Protein AF-A0A7Y3LKX7-F1 (afdb_monomer)

Sequence (287 aa):
MANLMLKETELVDIAICWLQSRLPDDWKVGRQNRHFERTGRLNAPSELNSAIEIQANDYSFKTIATDVRLSFTPRDAENLVARNKWINERLPEDISVLVITPWLSERTQDLLFKHGINYLDLAENALIKLDNPALFLRTQGAKRNPKPTSRGLAKVRGPKAGRLIRLLVDISPPYGVGEIANFTKIGAGYISRLLDSLDREALVERGKGGRVENVAIKGLLEKWAESYEIFRGNISSYFVSPSGPEDAINLLSSLPADNLVAVTGSFAAVRIAPVAAPTMLVAYCQD

Structure (mmCIF, N/CA/C/O backbone):
data_AF-A0A7Y3LKX7-F1
#
_entry.id   AF-A0A7Y3LKX7-F1
#
loop_
_atom_site.group_PDB
_atom_site.id
_atom_site.type_symbol
_atom_site.label_atom_id
_atom_site.label_alt_id
_atom_site.label_comp_id
_atom_site.label_asym_id
_atom_site.label_entity_id
_atom_site.label_seq_id
_atom_site.pdbx_PDB_ins_code
_atom_site.Cartn_x
_atom_site.Cartn_y
_atom_site.Cartn_z
_atom_site.occupancy
_atom_site.B_iso_or_equiv
_atom_site.auth_seq_id
_atom_site.auth_comp_id
_atom_site.auth_asym_id
_atom_site.auth_atom_id
_atom_site.pdbx_PDB_model_num
ATOM 1 N N . MET A 1 1 ? 30.575 -5.937 10.721 1.00 34.31 1 MET A N 1
ATOM 2 C CA . MET A 1 1 ? 30.156 -6.101 9.312 1.00 34.31 1 MET A CA 1
ATOM 3 C C . MET A 1 1 ? 29.615 -4.767 8.833 1.00 34.31 1 MET A C 1
ATOM 5 O O . MET A 1 1 ? 28.699 -4.247 9.455 1.00 34.31 1 MET A O 1
ATOM 9 N N . ALA A 1 2 ? 30.255 -4.157 7.837 1.00 31.34 2 ALA A N 1
ATOM 10 C CA . ALA A 1 2 ? 29.840 -2.859 7.316 1.00 31.34 2 ALA A CA 1
ATOM 11 C C . ALA A 1 2 ? 28.466 -2.989 6.639 1.00 31.34 2 ALA A C 1
ATOM 13 O O . ALA A 1 2 ? 28.269 -3.888 5.825 1.00 31.34 2 ALA A O 1
ATOM 14 N N . ASN A 1 3 ? 27.523 -2.105 6.979 1.00 36.47 3 ASN A N 1
ATOM 15 C CA . ASN A 1 3 ? 26.297 -1.914 6.206 1.00 36.47 3 ASN A CA 1
ATOM 16 C C . ASN A 1 3 ? 26.704 -1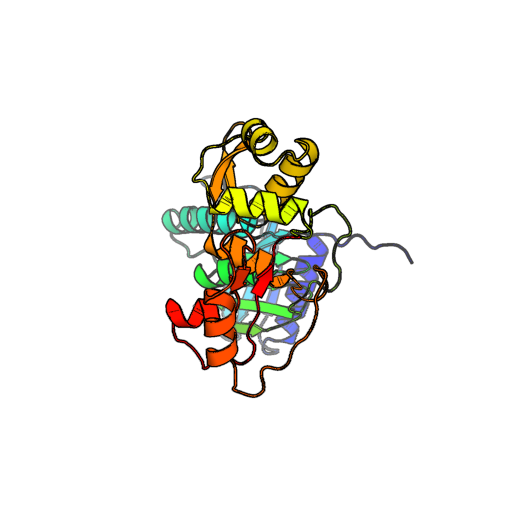.431 4.807 1.00 36.47 3 ASN A C 1
ATOM 18 O O . ASN A 1 3 ? 26.927 -0.237 4.611 1.00 36.47 3 ASN A O 1
ATOM 22 N N . LEU A 1 4 ? 26.838 -2.350 3.848 1.00 49.97 4 LEU A N 1
ATOM 23 C CA . LEU A 1 4 ? 26.868 -1.999 2.433 1.00 49.97 4 LEU A CA 1
ATOM 24 C C . LEU A 1 4 ? 25.525 -1.339 2.119 1.00 49.97 4 LEU A C 1
ATOM 26 O O . LEU A 1 4 ? 24.480 -1.990 2.094 1.00 49.97 4 LEU A O 1
ATOM 30 N N . MET A 1 5 ? 25.551 -0.015 1.989 1.00 62.25 5 MET A N 1
ATOM 31 C CA . MET A 1 5 ? 24.419 0.749 1.490 1.00 62.25 5 MET A CA 1
ATOM 32 C C . MET A 1 5 ? 24.208 0.326 0.039 1.00 62.25 5 MET A C 1
ATOM 34 O O . MET A 1 5 ? 25.009 0.698 -0.815 1.00 62.25 5 MET A O 1
ATOM 38 N N . LEU A 1 6 ? 23.160 -0.466 -0.202 1.00 69.88 6 LEU A N 1
ATOM 39 C CA . LEU A 1 6 ? 22.710 -0.822 -1.547 1.00 69.88 6 LEU A CA 1
ATOM 40 C C . LEU A 1 6 ? 22.568 0.452 -2.382 1.00 69.88 6 LEU A C 1
ATOM 42 O O . LEU A 1 6 ? 21.903 1.402 -1.955 1.00 69.88 6 LEU A O 1
ATOM 46 N N . LYS A 1 7 ? 23.194 0.472 -3.556 1.00 78.75 7 LYS A N 1
ATOM 47 C CA . LYS A 1 7 ? 23.063 1.572 -4.522 1.00 78.75 7 LYS A CA 1
ATOM 48 C C . LYS A 1 7 ? 22.024 1.225 -5.583 1.00 78.75 7 LYS A C 1
ATOM 50 O O . LYS A 1 7 ? 21.834 0.061 -5.916 1.00 78.75 7 LYS A O 1
ATOM 55 N N . GLU A 1 8 ? 21.393 2.238 -6.172 1.00 76.56 8 GLU A N 1
ATOM 56 C CA . GLU A 1 8 ? 20.431 2.039 -7.269 1.00 76.56 8 GLU A CA 1
ATOM 57 C C . GLU A 1 8 ? 21.054 1.289 -8.456 1.00 76.56 8 GLU A C 1
ATOM 59 O O . GLU A 1 8 ? 20.439 0.390 -9.018 1.00 76.56 8 GLU A O 1
ATOM 64 N N . THR A 1 9 ? 22.319 1.568 -8.780 1.00 77.81 9 THR A N 1
ATOM 65 C CA . THR A 1 9 ? 23.056 0.836 -9.819 1.00 77.81 9 THR A CA 1
ATOM 66 C C . THR A 1 9 ? 23.123 -0.668 -9.528 1.00 77.81 9 THR A C 1
ATOM 68 O O . THR A 1 9 ? 22.896 -1.473 -10.426 1.00 77.81 9 THR A O 1
ATOM 71 N N . GLU A 1 10 ? 23.352 -1.061 -8.272 1.00 87.06 10 GLU A N 1
ATOM 72 C CA . GLU A 1 10 ? 23.430 -2.474 -7.874 1.00 87.06 10 GLU A CA 1
ATOM 73 C C . GLU A 1 10 ? 22.074 -3.178 -8.016 1.00 87.06 10 GLU A C 1
ATOM 75 O O . GLU A 1 10 ? 22.028 -4.343 -8.399 1.00 87.06 10 GLU A O 1
ATOM 80 N N . LEU A 1 11 ? 20.961 -2.473 -7.776 1.00 90.00 11 LEU A N 1
ATOM 81 C CA . LEU A 1 11 ? 19.619 -3.037 -7.950 1.00 90.00 11 LEU A CA 1
ATOM 82 C C . LEU A 1 11 ? 19.341 -3.441 -9.401 1.00 90.00 11 LEU A C 1
ATOM 84 O O . LEU A 1 11 ? 18.735 -4.484 -9.633 1.00 90.00 11 LEU A O 1
ATOM 88 N N . VAL A 1 12 ? 19.809 -2.652 -10.370 1.00 90.75 12 VAL A N 1
ATOM 89 C CA . VAL A 1 12 ? 19.661 -2.975 -11.799 1.00 90.75 12 VAL A CA 1
ATOM 90 C C . VAL A 1 12 ? 20.461 -4.223 -12.164 1.00 90.75 12 VAL A C 1
ATOM 92 O O . VAL A 1 12 ? 19.948 -5.088 -12.867 1.00 90.75 12 VAL A O 1
ATOM 95 N N . ASP A 1 13 ? 21.696 -4.345 -11.670 1.00 92.12 13 ASP A N 1
ATOM 96 C CA . ASP A 1 13 ? 22.522 -5.532 -11.931 1.00 92.12 13 ASP A CA 1
ATOM 97 C C . ASP A 1 13 ? 21.898 -6.788 -11.317 1.00 92.12 13 ASP A C 1
ATOM 99 O O . ASP A 1 13 ? 21.812 -7.826 -11.973 1.00 92.12 13 ASP A O 1
ATOM 103 N N . ILE A 1 14 ? 21.381 -6.685 -10.089 1.00 93.31 14 ILE A N 1
ATOM 104 C CA . ILE A 1 14 ? 20.671 -7.793 -9.443 1.00 93.31 14 ILE A CA 1
ATOM 105 C C . ILE A 1 14 ? 19.420 -8.177 -10.243 1.00 93.31 14 ILE A C 1
ATOM 107 O O . ILE A 1 14 ? 19.173 -9.365 -10.444 1.00 93.31 14 ILE A O 1
ATOM 111 N N . ALA A 1 15 ? 18.658 -7.197 -10.735 1.00 94.19 15 ALA A N 1
ATOM 112 C CA . ALA A 1 15 ? 17.485 -7.442 -11.567 1.00 94.19 15 ALA A CA 1
ATOM 113 C C . ALA A 1 15 ? 17.832 -8.172 -12.872 1.00 94.19 15 ALA A C 1
ATOM 115 O O . ALA A 1 15 ? 17.144 -9.122 -13.243 1.00 94.19 15 ALA A O 1
ATOM 116 N N . ILE A 1 16 ? 18.916 -7.772 -13.543 1.00 94.94 16 ILE A N 1
ATOM 117 C CA . ILE A 1 16 ? 19.400 -8.429 -14.765 1.00 94.94 16 ILE A CA 1
ATOM 118 C C . ILE A 1 16 ? 19.797 -9.877 -14.473 1.00 94.94 16 ILE A C 1
ATOM 120 O O . ILE A 1 16 ? 19.303 -10.777 -15.147 1.00 94.94 16 ILE A O 1
ATOM 124 N N . CYS A 1 17 ? 20.620 -10.119 -13.449 1.00 95.56 17 CYS A N 1
ATOM 125 C CA . CYS A 1 17 ? 21.016 -11.475 -13.056 1.00 95.56 17 CYS A CA 1
ATOM 126 C C . CYS A 1 17 ? 19.799 -12.342 -12.705 1.00 95.56 17 CYS A C 1
ATOM 128 O O . CYS A 1 17 ? 19.723 -13.515 -13.077 1.00 95.56 17 CYS A O 1
ATOM 130 N N . TRP A 1 18 ? 18.822 -11.760 -12.007 1.00 95.88 18 TRP A N 1
ATOM 131 C CA . TRP A 1 18 ? 17.583 -12.447 -11.681 1.00 95.88 18 TRP A CA 1
ATOM 132 C C . TRP A 1 18 ? 16.828 -12.841 -12.953 1.00 95.88 18 TRP A C 1
ATOM 134 O O . TRP A 1 18 ? 16.537 -14.019 -13.124 1.00 95.88 18 TRP A O 1
ATOM 144 N N . LEU A 1 19 ? 16.604 -11.916 -13.891 1.00 95.69 19 LEU A N 1
ATOM 145 C CA . LEU A 1 19 ? 15.938 -12.212 -15.166 1.00 95.69 19 LEU A CA 1
ATOM 146 C C . LEU A 1 19 ? 16.680 -13.289 -15.970 1.00 95.69 19 LEU A C 1
ATOM 148 O O . LEU A 1 19 ? 16.054 -14.253 -16.400 1.00 95.69 19 LEU A O 1
ATOM 152 N N . GLN A 1 20 ? 18.003 -13.176 -16.113 1.00 95.44 20 GLN A N 1
ATOM 153 C CA . GLN A 1 20 ? 18.830 -14.158 -16.831 1.00 95.44 20 GLN A CA 1
ATOM 154 C C . GLN A 1 20 ? 18.682 -15.569 -16.258 1.00 95.44 20 GLN A C 1
ATOM 156 O O . GLN A 1 20 ? 18.603 -16.531 -17.003 1.00 95.44 20 GLN A O 1
ATOM 161 N N . SER A 1 21 ? 18.590 -15.697 -14.935 1.00 95.19 21 SER A N 1
ATOM 162 C CA . SER A 1 21 ? 18.457 -17.005 -14.286 1.00 95.19 21 SER A CA 1
ATOM 163 C C . SER A 1 21 ? 17.047 -17.616 -14.337 1.00 95.19 21 SER A C 1
ATOM 165 O O . SER A 1 21 ? 16.851 -18.704 -13.796 1.00 95.19 21 SER A O 1
ATOM 167 N N . ARG A 1 22 ? 16.048 -16.917 -14.897 1.00 94.94 22 ARG A N 1
ATOM 168 C CA . ARG A 1 22 ? 14.660 -17.410 -15.044 1.00 94.94 22 ARG A CA 1
ATOM 169 C C . ARG A 1 22 ? 14.183 -17.452 -16.497 1.00 94.94 22 ARG A C 1
ATOM 171 O O . ARG A 1 22 ? 13.135 -18.036 -16.763 1.00 94.94 22 ARG A O 1
ATOM 178 N N . LEU A 1 23 ? 14.913 -16.824 -17.412 1.00 94.94 23 LEU A N 1
ATOM 179 C CA . LEU A 1 23 ? 14.648 -16.884 -18.844 1.00 94.94 23 LEU A CA 1
ATOM 180 C C . LEU A 1 23 ? 15.457 -18.022 -19.487 1.00 94.94 23 LEU A C 1
ATOM 182 O O . LEU A 1 23 ? 16.433 -18.475 -18.891 1.00 94.94 23 LEU A O 1
ATOM 186 N N . PRO A 1 24 ? 15.051 -18.511 -20.672 1.00 94.94 24 PRO A N 1
ATOM 187 C CA . PRO A 1 24 ? 15.824 -19.508 -21.409 1.00 94.94 24 PRO A CA 1
ATOM 188 C C . PRO A 1 24 ? 17.263 -19.050 -21.696 1.00 94.94 24 PRO A C 1
ATOM 190 O O . PRO A 1 24 ? 17.502 -17.864 -21.916 1.00 94.94 24 PRO A O 1
ATOM 193 N N . ASP A 1 25 ? 18.209 -19.992 -21.753 1.00 91.56 25 ASP A N 1
ATOM 194 C CA . ASP A 1 25 ? 19.645 -19.703 -21.932 1.00 91.56 25 ASP A CA 1
ATOM 195 C C . ASP A 1 25 ? 19.981 -18.999 -23.264 1.00 91.56 25 ASP A C 1
ATOM 197 O O . ASP A 1 25 ? 21.021 -18.351 -23.390 1.00 91.56 25 ASP A O 1
ATOM 201 N N . ASP A 1 26 ? 19.117 -19.132 -24.274 1.00 92.56 26 ASP A N 1
ATOM 202 C CA . ASP A 1 26 ? 19.244 -18.488 -25.584 1.00 92.56 26 ASP A CA 1
ATOM 203 C C . ASP A 1 26 ? 18.654 -17.064 -25.629 1.00 92.56 26 ASP A C 1
ATOM 205 O O . ASP A 1 26 ? 18.799 -16.370 -26.641 1.00 92.56 26 ASP A O 1
ATOM 209 N N . TRP A 1 27 ? 18.042 -16.593 -24.536 1.00 95.75 27 TRP A N 1
ATOM 210 C CA . TRP A 1 27 ? 17.597 -15.209 -24.377 1.00 95.75 27 TRP A CA 1
ATOM 211 C C . TRP A 1 27 ? 18.719 -14.337 -23.820 1.00 95.75 27 TRP A C 1
ATOM 213 O O . TRP A 1 27 ? 19.531 -14.750 -22.992 1.00 95.75 27 TRP A O 1
ATOM 223 N N . LYS A 1 28 ? 18.743 -13.074 -24.242 1.00 94.56 28 LYS A N 1
ATOM 224 C CA . LYS A 1 28 ? 19.722 -12.092 -23.769 1.00 94.56 28 LYS A CA 1
ATOM 225 C C . LYS A 1 28 ? 19.025 -11.009 -22.968 1.00 94.56 28 LYS A C 1
ATOM 227 O O . LYS A 1 28 ? 18.054 -10.413 -23.420 1.00 94.56 28 LYS A O 1
ATOM 232 N N . VAL A 1 29 ? 19.564 -10.728 -21.787 1.00 95.00 29 VAL A N 1
ATOM 233 C CA . VAL A 1 29 ? 19.130 -9.621 -20.930 1.00 95.00 29 VAL A CA 1
ATOM 234 C C . VAL A 1 29 ? 20.352 -8.791 -20.586 1.00 95.00 29 VAL A C 1
ATOM 236 O O . VAL A 1 29 ? 21.369 -9.342 -20.158 1.00 95.00 29 VAL A O 1
ATOM 239 N N . GLY A 1 30 ? 20.266 -7.475 -20.742 1.00 92.56 30 GLY A N 1
ATOM 240 C CA . GLY A 1 30 ? 21.381 -6.592 -20.425 1.00 92.56 30 GLY A CA 1
ATOM 241 C C . GLY A 1 30 ? 20.969 -5.143 -20.231 1.00 92.56 30 GLY A C 1
ATOM 242 O O . GLY A 1 30 ? 19.848 -4.742 -20.541 1.00 92.56 30 GLY A O 1
ATOM 243 N N . ARG A 1 31 ? 21.902 -4.338 -19.715 1.00 88.88 31 ARG A N 1
ATOM 244 C CA . ARG A 1 31 ? 21.742 -2.883 -19.699 1.00 88.88 31 ARG A CA 1
ATOM 245 C C . ARG A 1 31 ? 21.769 -2.359 -21.124 1.00 88.88 31 ARG A C 1
ATOM 247 O O . ARG A 1 31 ? 22.676 -2.689 -21.890 1.00 88.88 31 ARG A O 1
ATOM 254 N N . GLN A 1 32 ? 20.842 -1.469 -21.445 1.00 79.75 32 GLN A N 1
ATOM 255 C CA . GLN A 1 32 ? 20.966 -0.696 -22.665 1.00 79.75 32 GLN A CA 1
ATOM 256 C C . GLN A 1 32 ? 21.972 0.441 -22.429 1.00 79.75 32 GLN A C 1
ATOM 258 O O . GLN A 1 32 ? 21.710 1.380 -21.685 1.00 79.75 32 GLN A O 1
ATOM 263 N N . ASN A 1 33 ? 23.152 0.335 -23.047 1.00 55.72 33 ASN A N 1
ATOM 264 C CA . ASN A 1 33 ? 24.227 1.334 -22.929 1.00 55.72 33 ASN A CA 1
ATOM 265 C C . ASN A 1 33 ? 24.096 2.495 -23.922 1.00 55.72 33 ASN A C 1
ATOM 267 O O . ASN A 1 33 ? 24.865 3.455 -23.855 1.00 55.72 33 ASN A O 1
ATOM 271 N N . ARG A 1 34 ? 23.148 2.427 -24.863 1.00 48.91 34 ARG A N 1
ATOM 272 C CA . ARG A 1 34 ? 22.804 3.602 -25.660 1.00 48.91 34 ARG A CA 1
ATOM 273 C C . ARG A 1 34 ? 22.087 4.540 -24.711 1.00 48.91 34 ARG A C 1
ATOM 275 O O . ARG A 1 34 ? 21.027 4.186 -24.204 1.00 48.91 34 ARG A O 1
ATOM 282 N N . HIS A 1 35 ? 22.685 5.704 -24.449 1.00 41.59 35 HIS A N 1
ATOM 283 C CA . HIS A 1 35 ? 21.936 6.835 -23.926 1.00 41.59 35 HIS A CA 1
ATOM 284 C C . HIS A 1 35 ? 20.584 6.824 -24.634 1.00 41.59 35 HIS A C 1
ATOM 286 O O . HIS A 1 35 ? 20.554 6.764 -25.865 1.00 41.59 35 HIS A O 1
ATOM 292 N N . PHE A 1 36 ? 19.486 6.850 -23.875 1.00 44.44 36 PHE A N 1
ATOM 293 C CA . PHE A 1 36 ? 18.267 7.453 -24.385 1.00 44.44 36 PHE A CA 1
ATOM 294 C C . PHE A 1 36 ? 18.747 8.815 -24.883 1.00 44.44 36 PHE A C 1
ATOM 296 O O . PHE A 1 36 ? 18.990 9.723 -24.081 1.00 44.44 36 PHE A O 1
ATOM 303 N N . GLU A 1 37 ? 19.049 8.933 -26.181 1.00 37.12 37 GLU A N 1
ATOM 304 C CA . GLU A 1 37 ? 19.178 10.236 -26.784 1.00 37.12 37 GLU A CA 1
ATOM 305 C C . GLU A 1 37 ? 17.867 10.871 -26.385 1.00 37.12 37 GLU A C 1
ATOM 307 O O . GLU A 1 37 ? 16.791 10.341 -26.677 1.00 37.12 37 GLU A O 1
ATOM 312 N N . ARG A 1 38 ? 17.960 11.937 -25.588 1.00 40.66 38 ARG A N 1
ATOM 313 C CA . ARG A 1 38 ? 16.872 12.882 -25.438 1.00 40.66 38 ARG A CA 1
ATOM 314 C C . ARG A 1 38 ? 16.523 13.251 -26.869 1.00 40.66 38 ARG A C 1
ATOM 316 O O . ARG A 1 38 ? 17.080 14.207 -27.399 1.00 40.66 38 ARG A O 1
ATOM 323 N N . THR A 1 39 ? 15.622 12.508 -27.512 1.00 34.59 39 THR A N 1
ATOM 324 C CA . THR A 1 39 ? 14.846 13.020 -28.623 1.00 34.59 39 THR A CA 1
ATOM 325 C C . THR A 1 39 ? 14.338 14.320 -28.047 1.00 34.59 39 THR A C 1
ATOM 327 O O . THR A 1 39 ? 13.618 14.296 -27.043 1.00 34.59 39 THR A O 1
ATOM 330 N N . GLY A 1 40 ? 14.843 15.445 -28.557 1.00 36.03 40 GLY A N 1
ATOM 331 C CA . GLY A 1 40 ? 14.749 16.775 -27.946 1.00 36.03 40 GLY A CA 1
ATOM 332 C C . GLY A 1 40 ? 13.322 17.319 -27.824 1.00 36.03 40 GLY A C 1
ATOM 333 O O . GLY A 1 40 ? 13.125 18.524 -27.752 1.00 36.03 40 GLY A O 1
ATOM 334 N N . ARG A 1 41 ? 12.325 16.434 -27.836 1.00 33.47 41 ARG A N 1
ATOM 335 C CA . ARG A 1 41 ? 10.892 16.643 -27.689 1.00 33.47 41 ARG A CA 1
ATOM 336 C C . ARG A 1 41 ? 10.337 16.169 -26.344 1.00 33.47 41 ARG A C 1
ATOM 338 O O . ARG A 1 41 ? 9.176 16.447 -26.070 1.00 33.47 41 ARG A O 1
ATOM 345 N N . LEU A 1 42 ? 11.121 15.492 -25.500 1.00 38.56 42 LEU A N 1
ATOM 346 C CA . LEU A 1 42 ? 10.629 14.960 -24.227 1.00 38.56 42 LEU A CA 1
ATOM 347 C C . LEU A 1 42 ? 11.422 15.512 -23.046 1.00 38.56 42 LEU A C 1
ATOM 349 O O . LEU A 1 42 ? 12.543 15.094 -22.766 1.00 38.56 42 LEU A O 1
ATOM 353 N N . ASN A 1 43 ? 10.775 16.394 -22.286 1.00 39.12 43 ASN A N 1
ATOM 354 C CA . ASN A 1 43 ? 11.026 16.525 -20.855 1.00 39.12 43 ASN A CA 1
ATOM 355 C C . ASN A 1 43 ? 10.494 15.256 -20.160 1.00 39.12 43 ASN A C 1
ATOM 357 O O . ASN A 1 43 ? 9.525 15.319 -19.406 1.00 39.12 43 ASN A O 1
ATOM 361 N N . ALA A 1 44 ? 11.061 14.086 -20.469 1.00 40.09 44 ALA A N 1
ATOM 362 C CA . ALA A 1 44 ? 10.839 12.905 -19.649 1.00 40.09 44 ALA A CA 1
ATOM 363 C C . ALA A 1 44 ? 11.448 13.213 -18.267 1.00 40.09 44 ALA A C 1
ATOM 365 O O . ALA A 1 44 ? 12.608 13.633 -18.213 1.00 40.09 44 ALA A O 1
ATOM 366 N N . PRO A 1 45 ? 10.686 13.106 -17.162 1.00 42.94 45 PRO A N 1
ATOM 367 C CA . PRO A 1 45 ? 11.206 13.408 -15.833 1.00 42.94 45 PRO A CA 1
ATOM 368 C C . PRO A 1 45 ? 12.452 12.565 -15.544 1.00 42.94 45 PRO A C 1
ATOM 370 O O . PRO A 1 45 ? 12.485 11.380 -15.869 1.00 42.94 45 PRO A O 1
ATOM 373 N N . SER A 1 46 ? 13.449 13.176 -14.909 1.00 48.16 46 SER A N 1
ATOM 374 C CA . SER A 1 46 ? 14.805 12.667 -14.645 1.00 48.16 46 SER A CA 1
ATOM 375 C C . SER A 1 46 ? 14.910 11.416 -13.750 1.00 48.16 46 SER A C 1
ATOM 377 O O . SER A 1 46 ? 15.969 11.188 -13.183 1.00 48.16 46 SER A O 1
ATOM 379 N N . GLU A 1 47 ? 13.826 10.660 -13.560 1.00 51.22 47 GLU A N 1
ATOM 380 C CA . GLU A 1 47 ? 13.717 9.540 -12.607 1.00 51.22 47 GLU A CA 1
ATOM 381 C C . GLU A 1 47 ? 13.662 8.154 -13.279 1.00 51.22 47 GLU A C 1
ATOM 383 O O . GLU A 1 47 ? 13.753 7.136 -12.595 1.00 51.22 47 GLU A O 1
ATOM 388 N N . LEU A 1 48 ? 13.502 8.079 -14.608 1.00 60.84 48 LEU A N 1
ATOM 389 C CA . LEU A 1 48 ? 13.763 6.838 -15.346 1.00 60.84 48 LEU A CA 1
ATOM 390 C C . LEU A 1 48 ? 15.277 6.736 -15.541 1.00 60.84 48 LEU A C 1
ATOM 392 O O . LEU A 1 48 ? 15.844 7.288 -16.483 1.00 60.84 48 LEU A O 1
ATOM 396 N N . ASN A 1 49 ? 15.928 6.094 -14.574 1.00 63.75 49 ASN A N 1
ATOM 397 C CA . ASN A 1 49 ? 17.375 6.189 -14.373 1.00 63.75 49 ASN A CA 1
ATOM 398 C C . ASN A 1 49 ? 18.182 5.281 -15.320 1.00 63.75 49 ASN A C 1
ATOM 400 O O . ASN A 1 49 ? 19.377 5.504 -15.512 1.00 63.75 49 ASN A O 1
ATOM 404 N N . SER A 1 50 ? 17.550 4.261 -15.912 1.00 78.81 50 SER A N 1
ATOM 405 C CA . SER A 1 50 ? 18.181 3.327 -16.854 1.00 78.81 50 SER A CA 1
ATOM 406 C C . SER A 1 50 ? 17.153 2.562 -17.698 1.00 78.81 50 SER A C 1
ATOM 408 O O . SER A 1 50 ? 15.944 2.735 -17.532 1.00 78.81 50 SER A O 1
ATOM 410 N N . ALA A 1 51 ? 17.636 1.710 -18.603 1.00 87.81 51 ALA A N 1
ATOM 411 C CA . ALA A 1 51 ? 16.812 0.779 -19.360 1.00 87.81 51 ALA A CA 1
ATOM 412 C C . ALA A 1 51 ? 17.461 -0.613 -19.422 1.00 87.81 51 ALA A C 1
ATOM 414 O O . ALA A 1 51 ? 18.690 -0.746 -19.474 1.00 87.81 51 ALA A O 1
ATOM 415 N N . ILE A 1 52 ? 16.619 -1.644 -19.417 1.00 91.56 52 ILE A N 1
ATOM 416 C CA . ILE A 1 52 ? 17.001 -3.046 -19.607 1.00 91.56 52 ILE A CA 1
ATOM 417 C C . ILE A 1 52 ? 16.467 -3.490 -20.964 1.00 91.56 52 ILE A C 1
ATOM 419 O O . ILE A 1 52 ? 15.310 -3.241 -21.295 1.00 91.56 52 ILE A O 1
ATOM 423 N N . GLU A 1 53 ? 17.305 -4.153 -21.747 1.00 93.00 53 GLU A N 1
ATOM 424 C CA . GLU A 1 53 ? 16.907 -4.794 -22.994 1.00 93.00 53 GLU A CA 1
ATOM 425 C C . GLU A 1 53 ? 16.726 -6.291 -22.753 1.00 93.00 53 GLU A C 1
ATOM 427 O O . GLU A 1 53 ? 17.588 -6.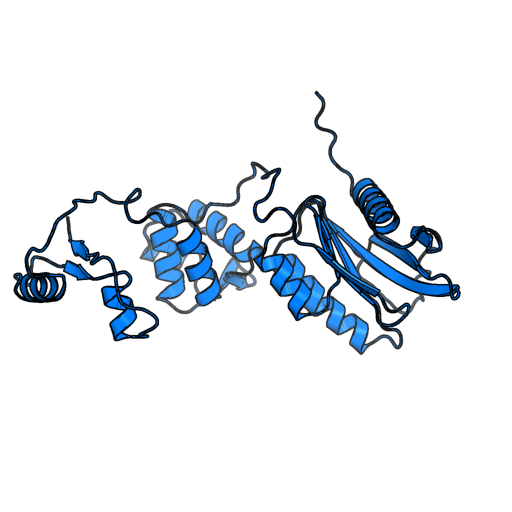931 -22.145 1.00 93.00 53 GLU A O 1
ATOM 432 N N . ILE A 1 54 ? 15.596 -6.828 -23.212 1.00 94.12 54 ILE A N 1
ATOM 433 C CA . ILE A 1 54 ? 15.319 -8.264 -23.252 1.00 94.12 54 ILE A CA 1
ATOM 434 C C . ILE A 1 54 ? 15.168 -8.650 -24.718 1.00 94.12 54 ILE A C 1
ATOM 436 O O . ILE A 1 54 ? 14.298 -8.112 -25.402 1.00 94.12 54 ILE A O 1
ATOM 440 N N . GLN A 1 55 ? 16.006 -9.570 -25.185 1.00 94.69 55 GLN A N 1
ATOM 441 C CA . GLN A 1 55 ? 15.989 -10.120 -26.535 1.00 94.69 55 GLN A CA 1
ATOM 442 C C . GLN A 1 55 ? 15.714 -11.625 -26.480 1.00 94.69 55 GLN A C 1
ATOM 444 O O . GLN A 1 55 ? 16.417 -12.362 -25.784 1.00 94.69 55 GLN A O 1
ATOM 449 N N . ALA A 1 56 ? 14.708 -12.064 -27.231 1.00 94.69 56 ALA A N 1
ATOM 450 C CA . ALA A 1 56 ? 14.388 -13.470 -27.424 1.00 94.69 56 ALA A CA 1
ATOM 451 C C . ALA A 1 56 ? 15.238 -14.095 -28.543 1.00 94.69 56 ALA A C 1
ATOM 453 O O . ALA A 1 56 ? 15.966 -13.418 -29.274 1.00 94.69 56 ALA A O 1
ATOM 454 N N . ASN A 1 57 ? 15.145 -15.415 -28.673 1.00 92.50 57 ASN A N 1
ATOM 455 C CA . ASN A 1 57 ? 15.918 -16.198 -29.637 1.00 92.50 57 ASN A CA 1
ATOM 456 C C . ASN A 1 57 ? 15.544 -15.947 -31.109 1.00 92.50 57 ASN A C 1
ATOM 458 O O . ASN A 1 57 ? 16.363 -16.173 -31.997 1.00 92.50 57 ASN A O 1
ATOM 462 N N . ASP A 1 58 ? 14.347 -15.424 -31.368 1.00 92.06 58 ASP A N 1
ATOM 463 C CA . ASP A 1 58 ? 13.889 -14.958 -32.681 1.00 92.06 58 ASP A CA 1
ATOM 464 C C . ASP A 1 58 ? 14.400 -13.546 -33.034 1.00 92.06 58 ASP A C 1
ATOM 466 O O . ASP A 1 58 ? 13.977 -12.958 -34.029 1.00 92.06 58 ASP A O 1
ATOM 470 N N . TYR A 1 59 ? 15.319 -13.004 -32.226 1.00 89.88 59 TYR A N 1
ATOM 471 C CA . TYR A 1 59 ? 15.878 -11.654 -32.305 1.00 89.88 59 TYR A CA 1
ATOM 472 C C . TYR A 1 59 ? 14.893 -10.518 -32.023 1.00 89.88 59 TYR A C 1
ATOM 474 O O . TYR A 1 59 ? 15.319 -9.356 -32.030 1.00 89.88 59 TYR A O 1
ATOM 482 N N . SER A 1 60 ? 13.624 -10.813 -31.719 1.00 92.25 60 SER A N 1
ATOM 483 C CA . SER A 1 60 ? 12.709 -9.804 -31.196 1.00 92.25 60 SER A CA 1
ATOM 484 C C . SER A 1 60 ? 13.237 -9.288 -29.859 1.00 92.25 60 SER A C 1
ATOM 486 O O . SER A 1 60 ? 13.814 -10.027 -29.056 1.00 92.25 60 SER A O 1
ATOM 488 N N . PHE A 1 61 ? 13.101 -7.986 -29.634 1.00 91.38 61 PHE A N 1
ATOM 489 C CA . PHE A 1 61 ? 13.592 -7.358 -28.419 1.00 91.38 61 PHE A CA 1
ATOM 490 C C . PHE A 1 61 ? 12.637 -6.276 -27.938 1.00 91.38 61 PHE A C 1
ATOM 492 O O . PHE A 1 61 ? 11.919 -5.655 -28.724 1.00 91.38 61 PHE A O 1
ATOM 499 N N . LYS A 1 62 ? 1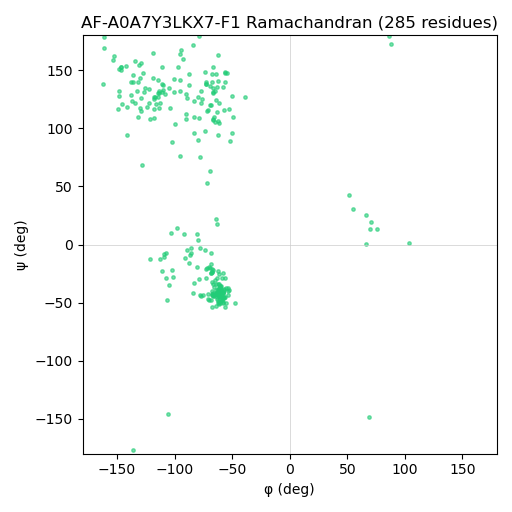2.668 -6.028 -26.630 1.00 91.19 62 LYS A N 1
ATOM 500 C CA . LYS A 1 62 ? 11.989 -4.900 -25.998 1.00 91.19 62 LYS A CA 1
ATOM 501 C C . LYS A 1 62 ? 12.949 -4.204 -25.053 1.00 91.19 62 LYS A C 1
ATOM 503 O O . LYS A 1 62 ? 13.606 -4.833 -24.222 1.00 91.19 62 LYS A O 1
ATOM 508 N N . THR A 1 63 ? 12.989 -2.886 -25.168 1.00 90.00 63 THR A N 1
ATOM 509 C CA . THR A 1 63 ? 13.621 -2.013 -24.185 1.00 90.00 63 THR A CA 1
ATOM 510 C C . THR A 1 63 ? 12.591 -1.637 -23.126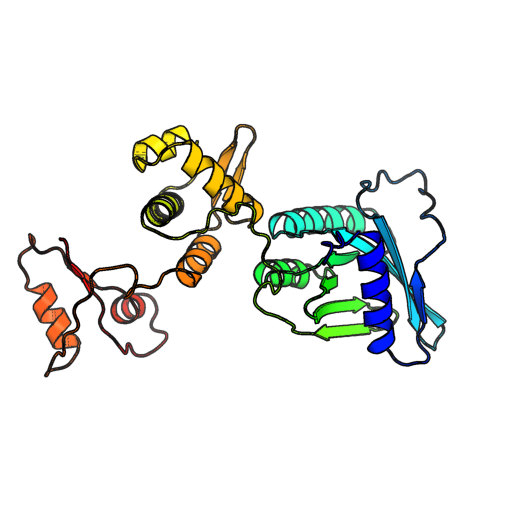 1.00 90.00 63 THR A C 1
ATOM 512 O O . THR A 1 63 ? 11.516 -1.130 -23.445 1.00 90.00 63 THR A O 1
ATOM 515 N N . ILE A 1 64 ? 12.925 -1.878 -21.864 1.00 90.50 64 ILE A N 1
ATOM 516 C CA . ILE A 1 64 ? 12.082 -1.589 -20.707 1.00 90.50 64 ILE A CA 1
ATOM 517 C C . ILE A 1 64 ? 12.751 -0.480 -19.903 1.00 90.50 64 ILE A C 1
ATOM 519 O O . ILE A 1 64 ? 13.888 -0.634 -19.449 1.00 90.50 64 ILE A O 1
ATOM 523 N N . ALA A 1 65 ? 12.053 0.636 -19.712 1.00 89.81 65 ALA A N 1
ATOM 524 C CA . ALA A 1 65 ? 12.535 1.725 -18.872 1.00 89.81 65 ALA A CA 1
ATOM 525 C C . ALA A 1 65 ? 12.439 1.323 -17.393 1.00 89.81 65 ALA A C 1
ATOM 527 O O . ALA A 1 65 ? 11.444 0.733 -16.974 1.00 89.81 65 ALA A O 1
ATOM 528 N N . THR A 1 66 ? 13.446 1.639 -16.583 1.00 89.62 66 THR A N 1
ATOM 529 C CA . THR A 1 66 ? 13.471 1.236 -15.169 1.00 89.62 66 THR A CA 1
ATOM 530 C C . THR A 1 66 ? 13.257 2.425 -14.235 1.00 89.62 66 THR A C 1
ATOM 532 O O . THR A 1 66 ? 13.997 3.407 -14.329 1.00 89.62 66 THR A O 1
ATOM 535 N N . ASP A 1 67 ? 12.320 2.305 -13.292 1.00 91.44 67 ASP A N 1
ATOM 536 C CA . ASP A 1 67 ? 12.207 3.185 -12.119 1.00 91.44 67 ASP A CA 1
ATOM 537 C C . ASP A 1 67 ? 12.835 2.456 -10.922 1.00 91.44 67 ASP A C 1
ATOM 539 O O . ASP A 1 67 ? 12.280 1.490 -10.389 1.00 91.44 67 ASP A O 1
ATOM 543 N N . VAL A 1 68 ? 14.048 2.866 -10.557 1.00 90.81 68 VAL A N 1
ATOM 544 C CA . VAL A 1 68 ? 14.851 2.199 -9.530 1.00 90.81 68 VAL A CA 1
ATOM 545 C C . VAL A 1 68 ? 14.802 3.029 -8.262 1.00 90.81 68 VAL A C 1
ATOM 547 O O . VAL A 1 68 ? 15.282 4.158 -8.250 1.00 90.81 68 VAL A O 1
ATOM 550 N N . ARG A 1 69 ? 14.262 2.467 -7.175 1.00 89.50 69 ARG A N 1
ATOM 551 C CA . ARG A 1 69 ? 14.175 3.171 -5.887 1.00 89.50 69 ARG A CA 1
ATOM 552 C C . ARG A 1 69 ? 14.568 2.278 -4.728 1.00 89.50 69 ARG A C 1
ATOM 554 O O . ARG A 1 69 ? 14.126 1.137 -4.617 1.00 89.50 69 ARG A O 1
ATOM 561 N N . LEU A 1 70 ? 15.303 2.838 -3.770 1.00 87.25 70 LEU A N 1
ATOM 562 C CA . LEU A 1 70 ? 15.614 2.158 -2.503 1.00 87.25 70 LEU A CA 1
ATOM 563 C C . LEU A 1 70 ? 14.385 1.974 -1.593 1.00 87.25 70 LEU A C 1
ATOM 565 O O . LEU A 1 70 ? 14.418 1.174 -0.660 1.00 87.25 70 LEU A O 1
ATOM 569 N N . SER A 1 71 ? 13.307 2.710 -1.860 1.00 85.62 71 SER A N 1
ATOM 570 C CA . SER A 1 71 ? 11.999 2.569 -1.224 1.00 85.62 71 SER A CA 1
ATOM 571 C C . SER A 1 71 ? 10.928 2.951 -2.237 1.00 85.62 71 SER A C 1
ATOM 573 O O . SER A 1 71 ? 11.037 4.009 -2.853 1.00 85.62 71 SER A O 1
ATOM 575 N N . PHE A 1 72 ? 9.892 2.126 -2.376 1.00 89.62 72 PHE A N 1
ATOM 576 C CA . PHE A 1 72 ? 8.789 2.370 -3.302 1.00 89.62 72 PHE A CA 1
ATOM 577 C C . PHE A 1 72 ? 7.449 2.182 -2.581 1.00 89.62 72 PHE A C 1
ATOM 579 O O . PHE A 1 72 ? 7.077 1.079 -2.171 1.00 89.62 72 PHE A O 1
ATOM 586 N N . THR A 1 73 ? 6.744 3.285 -2.362 1.00 89.31 73 THR A N 1
ATOM 587 C CA . THR A 1 73 ? 5.500 3.337 -1.588 1.00 89.31 73 THR A CA 1
ATOM 588 C C . THR A 1 73 ? 4.262 3.238 -2.488 1.00 89.31 73 THR A C 1
ATOM 590 O O . THR A 1 73 ? 4.361 3.440 -3.699 1.00 89.31 73 THR A O 1
ATOM 593 N N . PRO A 1 74 ? 3.069 2.949 -1.938 1.00 89.44 74 PRO A N 1
ATOM 594 C CA . PRO A 1 74 ? 1.822 3.050 -2.697 1.00 89.44 74 PRO A CA 1
ATOM 595 C C . PRO A 1 74 ? 1.621 4.418 -3.370 1.00 89.44 74 PRO A C 1
ATOM 597 O O . PRO A 1 74 ? 1.178 4.464 -4.514 1.00 89.44 74 PRO A O 1
ATOM 600 N N . ARG A 1 75 ? 2.017 5.524 -2.720 1.00 87.75 75 ARG A N 1
ATOM 601 C CA . ARG A 1 75 ? 1.967 6.862 -3.332 1.00 87.75 75 ARG A CA 1
ATOM 602 C C . ARG A 1 75 ? 2.907 6.987 -4.534 1.00 87.75 75 ARG A C 1
ATOM 604 O O . ARG A 1 75 ? 2.540 7.596 -5.536 1.00 87.75 75 ARG A O 1
ATOM 611 N N . ASP A 1 76 ? 4.100 6.396 -4.461 1.00 91.31 76 ASP A N 1
ATOM 612 C CA . ASP A 1 76 ? 5.013 6.340 -5.611 1.00 91.31 76 ASP A CA 1
ATOM 613 C C . ASP A 1 76 ? 4.384 5.569 -6.779 1.00 91.31 76 ASP A C 1
ATOM 615 O O . ASP A 1 76 ? 4.496 6.006 -7.924 1.00 91.31 76 ASP A O 1
ATOM 619 N N . ALA A 1 77 ? 3.658 4.480 -6.492 1.00 92.81 77 ALA A N 1
ATOM 620 C CA . ALA A 1 77 ? 2.920 3.725 -7.503 1.00 92.81 77 ALA A CA 1
ATOM 621 C C . ALA A 1 77 ? 1.846 4.586 -8.181 1.00 92.81 77 ALA A C 1
ATOM 623 O O . ALA A 1 77 ? 1.813 4.647 -9.405 1.00 92.81 77 ALA A O 1
ATOM 624 N N . GLU A 1 78 ? 1.008 5.294 -7.416 1.00 90.12 78 GLU A N 1
ATOM 625 C CA . GLU A 1 78 ? -0.022 6.192 -7.968 1.00 90.12 78 GLU A CA 1
ATOM 626 C C . GLU A 1 78 ? 0.585 7.286 -8.854 1.00 90.12 78 GLU A C 1
ATOM 628 O O . GLU A 1 78 ? 0.124 7.523 -9.975 1.00 90.12 78 GLU A O 1
ATOM 633 N N . ASN A 1 79 ? 1.671 7.907 -8.389 1.00 89.94 79 ASN A N 1
ATOM 634 C CA . ASN A 1 79 ? 2.391 8.925 -9.147 1.00 89.94 79 ASN A CA 1
ATOM 635 C C . ASN A 1 79 ? 2.990 8.357 -10.442 1.00 89.94 79 ASN A C 1
ATOM 637 O O . ASN A 1 79 ? 2.958 9.016 -11.486 1.00 89.94 79 ASN A O 1
ATOM 641 N N . LEU A 1 80 ? 3.543 7.141 -10.395 1.00 90.69 80 LEU A N 1
ATOM 642 C CA . LEU A 1 80 ? 4.081 6.465 -11.571 1.00 90.69 80 LEU A CA 1
ATOM 643 C C . LEU A 1 80 ? 2.971 6.090 -12.558 1.00 90.69 80 LEU A C 1
ATOM 645 O O . LEU A 1 80 ? 3.148 6.287 -13.754 1.00 90.69 80 LEU A O 1
ATOM 649 N N . VAL A 1 81 ? 1.817 5.622 -12.083 1.00 89.56 81 VAL A N 1
ATOM 650 C CA . VAL A 1 81 ? 0.648 5.308 -12.919 1.00 89.56 81 VAL A CA 1
ATOM 651 C C . VAL A 1 81 ? 0.160 6.544 -13.665 1.00 89.56 81 VAL A C 1
ATOM 653 O O . VAL A 1 81 ? 0.000 6.503 -14.887 1.00 89.56 81 VAL A O 1
ATOM 656 N N . ALA A 1 82 ? -0.040 7.656 -12.950 1.00 86.88 82 ALA A N 1
ATOM 657 C CA . ALA A 1 82 ? -0.473 8.914 -13.553 1.00 86.88 82 ALA A CA 1
ATOM 658 C C . ALA A 1 82 ? 0.510 9.380 -14.642 1.00 86.88 82 ALA A C 1
ATOM 660 O O . ALA A 1 82 ? 0.103 9.810 -15.723 1.00 86.88 82 ALA A O 1
ATOM 661 N N . ARG A 1 83 ? 1.813 9.225 -14.382 1.00 84.31 83 ARG A N 1
ATOM 662 C CA . ARG A 1 83 ? 2.890 9.548 -15.322 1.00 84.31 83 ARG A CA 1
ATOM 663 C C . ARG A 1 83 ? 2.918 8.610 -16.527 1.00 84.31 83 ARG A C 1
ATOM 665 O O . ARG A 1 83 ? 3.003 9.089 -17.650 1.00 84.31 83 ARG A O 1
ATOM 672 N N . ASN A 1 84 ? 2.833 7.299 -16.313 1.00 82.31 84 ASN A N 1
ATOM 673 C CA . ASN A 1 84 ? 2.900 6.301 -17.379 1.00 82.31 84 ASN A CA 1
ATOM 674 C C . ASN A 1 84 ? 1.743 6.480 -18.369 1.00 82.31 84 ASN A C 1
ATOM 676 O O . ASN A 1 84 ? 1.942 6.461 -19.580 1.00 82.31 84 ASN A O 1
ATOM 680 N N . LYS A 1 85 ? 0.546 6.780 -17.850 1.00 82.38 85 LYS A N 1
ATOM 681 C CA . LYS A 1 85 ? -0.606 7.148 -18.674 1.00 82.38 85 LYS A CA 1
ATOM 682 C C . LYS A 1 85 ? -0.320 8.386 -19.534 1.00 82.38 85 LYS A C 1
ATOM 684 O O . LYS A 1 85 ? -0.551 8.357 -20.736 1.00 82.38 85 LYS A O 1
ATOM 689 N N . TRP A 1 86 ? 0.241 9.443 -18.940 1.00 80.75 86 TRP A N 1
ATOM 690 C CA . TRP A 1 86 ? 0.608 10.664 -19.669 1.00 80.75 86 TRP A CA 1
ATOM 691 C C . TRP A 1 86 ? 1.635 10.415 -20.787 1.00 80.75 86 TRP A C 1
ATOM 693 O O . TRP A 1 86 ? 1.525 11.042 -21.844 1.00 80.75 86 TRP A O 1
ATOM 703 N N . ILE A 1 87 ? 2.609 9.522 -20.554 1.00 75.06 87 ILE A N 1
ATOM 704 C CA . ILE A 1 87 ? 3.653 9.137 -21.520 1.00 75.06 87 ILE A CA 1
ATOM 705 C C . ILE A 1 87 ? 3.031 8.369 -22.693 1.00 75.06 87 ILE A C 1
ATOM 707 O O . ILE A 1 87 ? 3.186 8.787 -23.840 1.00 75.06 87 ILE A O 1
ATOM 711 N N . ASN A 1 88 ? 2.285 7.300 -22.409 1.00 76.56 88 ASN A N 1
ATOM 712 C CA . ASN A 1 88 ? 1.719 6.418 -23.435 1.00 76.56 88 ASN A CA 1
ATOM 713 C C . ASN A 1 88 ? 0.634 7.098 -24.287 1.00 76.56 88 ASN A C 1
ATOM 715 O O . ASN A 1 88 ? 0.423 6.719 -25.430 1.00 76.56 88 ASN A O 1
ATOM 719 N N . GLU A 1 89 ? -0.029 8.140 -23.776 1.00 79.56 89 GLU A N 1
ATOM 720 C CA . GLU A 1 89 ? -0.961 8.957 -24.570 1.00 79.56 89 GLU A CA 1
ATOM 721 C C . GLU A 1 89 ? -0.261 9.876 -25.587 1.00 79.56 89 GLU A C 1
ATOM 723 O O . GLU A 1 89 ? -0.896 10.353 -26.527 1.00 79.56 89 GLU A O 1
ATOM 728 N N . ARG A 1 90 ? 1.025 10.189 -25.389 1.00 74.06 90 ARG A N 1
ATOM 729 C CA . ARG A 1 90 ? 1.761 11.200 -26.174 1.00 74.06 90 ARG A CA 1
ATOM 730 C C . ARG A 1 90 ? 2.866 10.620 -27.043 1.00 74.06 90 ARG A C 1
ATOM 732 O O . ARG A 1 90 ? 3.392 11.343 -27.891 1.00 74.06 90 ARG A O 1
ATOM 739 N N . LEU A 1 91 ? 3.234 9.361 -26.828 1.00 66.38 91 LEU A N 1
ATOM 740 C CA . LEU A 1 91 ? 4.281 8.687 -27.579 1.00 66.38 91 LEU A CA 1
ATOM 741 C C . LEU A 1 91 ? 3.702 7.598 -28.484 1.00 66.38 91 LEU A C 1
ATOM 743 O O . LEU A 1 91 ? 2.822 6.864 -28.051 1.00 66.38 91 LEU A O 1
ATOM 747 N N . PRO A 1 92 ? 4.190 7.479 -29.734 1.00 56.59 92 PRO A N 1
ATOM 748 C CA . PRO A 1 92 ? 3.751 6.419 -30.642 1.00 56.59 92 PRO A CA 1
ATOM 749 C C . PRO A 1 92 ? 4.189 5.020 -30.192 1.00 56.59 92 PRO A C 1
ATOM 751 O O . PRO A 1 92 ? 3.591 4.032 -30.607 1.00 56.59 92 PRO A O 1
ATOM 754 N N . GLU A 1 93 ? 5.252 4.936 -29.389 1.00 67.56 93 GLU A N 1
ATOM 755 C CA . GLU A 1 93 ? 5.805 3.679 -28.894 1.00 67.56 93 GLU A CA 1
ATOM 756 C C . GLU A 1 93 ? 5.259 3.356 -27.503 1.00 67.56 93 GLU A C 1
ATOM 758 O O . GLU A 1 93 ? 5.277 4.194 -26.602 1.00 67.56 93 GLU A O 1
ATOM 763 N N . ASP A 1 94 ? 4.816 2.111 -27.327 1.00 71.38 94 ASP A N 1
ATOM 764 C CA . ASP A 1 94 ? 4.473 1.560 -26.020 1.00 71.38 94 ASP A CA 1
ATOM 765 C C . ASP A 1 94 ? 5.742 1.437 -25.160 1.00 71.38 94 ASP A C 1
ATOM 767 O O . ASP A 1 94 ? 6.600 0.577 -25.406 1.00 71.38 94 ASP A O 1
ATOM 771 N N . ILE A 1 95 ? 5.864 2.309 -24.156 1.00 80.12 95 ILE A N 1
ATOM 772 C CA . ILE A 1 95 ? 6.971 2.288 -23.202 1.00 80.12 95 ILE A CA 1
ATOM 773 C C . ILE A 1 95 ? 6.578 1.407 -22.020 1.00 80.12 95 ILE A C 1
ATOM 775 O O . ILE A 1 95 ? 5.786 1.784 -21.155 1.00 80.12 95 ILE A O 1
ATOM 779 N N . SER A 1 96 ? 7.193 0.229 -21.944 1.00 88.75 96 SER A N 1
ATOM 780 C CA . SER A 1 96 ? 7.085 -0.627 -20.767 1.00 88.75 96 SER A CA 1
ATOM 781 C C . SER A 1 96 ? 7.980 -0.091 -19.648 1.00 88.75 96 SER A C 1
ATOM 783 O O . SER A 1 96 ? 9.160 0.191 -19.866 1.00 88.75 96 SER A O 1
ATOM 785 N N . VAL A 1 97 ? 7.431 0.006 -18.436 1.00 92.00 97 VAL A N 1
ATOM 786 C CA . VAL A 1 97 ? 8.163 0.431 -17.234 1.00 92.00 97 VAL A CA 1
ATOM 787 C C . VAL A 1 97 ? 8.336 -0.749 -16.285 1.00 92.00 97 VAL A C 1
ATOM 789 O O . VAL A 1 97 ? 7.384 -1.499 -16.071 1.00 92.00 97 VAL A O 1
ATOM 792 N N . LEU A 1 98 ? 9.531 -0.887 -15.708 1.00 94.38 98 LEU A N 1
ATOM 793 C CA . LEU A 1 98 ? 9.884 -1.851 -14.669 1.00 94.38 98 LEU A CA 1
ATOM 794 C C . LEU A 1 98 ? 10.312 -1.131 -13.386 1.00 94.38 98 LEU A C 1
ATOM 796 O O . LEU A 1 98 ? 11.336 -0.450 -13.353 1.00 94.38 98 LEU A O 1
ATOM 800 N N . VAL A 1 99 ? 9.547 -1.320 -12.315 1.00 96.06 99 VAL A N 1
ATOM 801 C CA . VAL A 1 99 ? 9.916 -0.867 -10.970 1.00 96.06 99 VAL A CA 1
ATOM 802 C C . VAL A 1 99 ? 10.899 -1.855 -10.348 1.00 96.06 99 VAL A C 1
ATOM 804 O O . VAL A 1 99 ? 10.596 -3.044 -10.262 1.00 96.06 99 VAL A O 1
ATOM 807 N N . ILE A 1 100 ? 12.046 -1.365 -9.874 1.00 95.44 100 ILE A N 1
ATOM 808 C CA . ILE A 1 100 ? 13.063 -2.177 -9.190 1.00 95.44 100 ILE A CA 1
ATOM 809 C C . ILE A 1 100 ? 13.318 -1.601 -7.797 1.00 95.44 100 ILE A C 1
ATOM 811 O O . ILE A 1 100 ? 13.712 -0.442 -7.650 1.00 95.44 100 ILE A O 1
ATOM 815 N N . THR A 1 101 ? 13.109 -2.405 -6.753 1.00 94.12 101 THR A N 1
ATOM 816 C CA . THR A 1 101 ? 13.260 -1.946 -5.363 1.00 94.12 101 THR A CA 1
ATOM 817 C C . THR A 1 101 ? 13.637 -3.087 -4.407 1.00 94.12 101 THR A C 1
ATOM 819 O O . THR A 1 101 ? 13.445 -4.252 -4.743 1.00 94.12 101 THR A O 1
ATOM 822 N N . PRO A 1 102 ? 14.164 -2.823 -3.195 1.00 93.19 102 PRO A N 1
ATOM 823 C CA . PRO A 1 102 ? 14.460 -3.888 -2.240 1.00 93.19 102 PRO A CA 1
ATOM 824 C C . PRO A 1 102 ? 13.251 -4.735 -1.818 1.00 93.19 102 PRO A C 1
ATOM 826 O O . PRO A 1 102 ? 13.411 -5.930 -1.587 1.00 93.19 102 PRO A O 1
ATOM 829 N N . TRP A 1 103 ? 12.062 -4.140 -1.683 1.00 92.75 103 TRP A N 1
ATOM 830 C CA . TRP A 1 103 ? 10.838 -4.860 -1.312 1.00 92.75 103 TRP A CA 1
ATOM 831 C C . TRP A 1 103 ? 9.577 -4.054 -1.652 1.00 92.75 103 TRP A C 1
ATOM 833 O O . TRP A 1 103 ? 9.524 -2.855 -1.366 1.00 92.75 103 TRP A O 1
ATOM 843 N N . LEU A 1 104 ? 8.546 -4.718 -2.180 1.00 92.50 104 LEU A N 1
ATOM 844 C CA . LEU A 1 104 ? 7.227 -4.142 -2.453 1.00 92.50 104 LEU A CA 1
ATOM 845 C C . LEU A 1 104 ? 6.162 -4.710 -1.513 1.00 92.50 104 LEU A C 1
ATOM 847 O O . LEU A 1 104 ? 5.996 -5.923 -1.389 1.00 92.50 104 LEU A O 1
ATOM 851 N N . SER A 1 105 ? 5.367 -3.821 -0.913 1.00 89.56 105 SER A N 1
ATOM 852 C CA . SER A 1 105 ? 4.173 -4.235 -0.169 1.00 89.56 10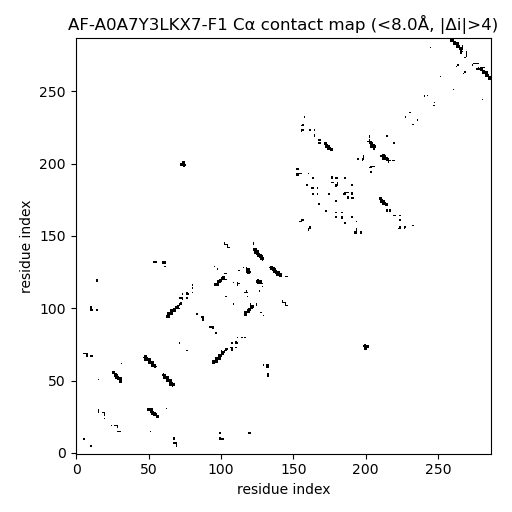5 SER A CA 1
ATOM 853 C C . SER A 1 105 ? 3.114 -4.837 -1.092 1.00 89.56 105 SER A C 1
ATOM 855 O O . SER A 1 105 ? 3.026 -4.444 -2.252 1.00 89.56 105 SER A O 1
ATOM 857 N N . GLU A 1 106 ? 2.270 -5.728 -0.570 1.00 89.38 106 GLU A N 1
ATOM 858 C CA . GLU A 1 106 ? 1.153 -6.328 -1.320 1.00 89.38 106 GLU A CA 1
ATOM 859 C C . GLU A 1 106 ? 0.247 -5.255 -1.948 1.00 89.38 106 GLU A C 1
ATOM 861 O O . GLU A 1 106 ? -0.027 -5.299 -3.142 1.00 89.38 106 GLU A O 1
ATOM 866 N N . ARG A 1 107 ? -0.080 -4.192 -1.198 1.00 86.25 107 ARG A N 1
ATOM 867 C CA . ARG A 1 107 ? -0.828 -3.033 -1.718 1.00 86.25 107 ARG A CA 1
ATOM 868 C C . ARG A 1 107 ? -0.125 -2.357 -2.899 1.00 86.25 107 ARG A C 1
ATOM 870 O O . ARG A 1 107 ? -0.782 -1.969 -3.861 1.00 86.25 107 ARG A O 1
ATOM 877 N N . THR A 1 108 ? 1.195 -2.192 -2.829 1.00 92.81 108 THR A N 1
ATOM 878 C CA . THR A 1 108 ? 1.980 -1.609 -3.927 1.00 92.81 108 THR A CA 1
ATOM 879 C C . THR A 1 108 ? 1.968 -2.527 -5.151 1.00 92.81 108 THR A C 1
ATOM 881 O O . THR A 1 108 ? 1.756 -2.047 -6.261 1.00 92.81 108 THR A O 1
ATOM 884 N N . GLN A 1 109 ? 2.149 -3.837 -4.953 1.00 94.56 109 GLN A N 1
ATOM 885 C CA . GLN A 1 109 ? 2.088 -4.836 -6.025 1.00 94.56 109 GLN A CA 1
ATOM 886 C C . GLN A 1 109 ? 0.717 -4.820 -6.714 1.00 94.56 109 GLN A C 1
ATOM 888 O O . GLN A 1 109 ? 0.654 -4.780 -7.939 1.00 94.56 109 GLN A O 1
ATOM 893 N N . ASP A 1 110 ? -0.371 -4.759 -5.944 1.00 92.50 110 ASP A N 1
ATOM 894 C CA . ASP A 1 110 ? -1.736 -4.686 -6.468 1.00 92.50 110 ASP A CA 1
ATOM 895 C C . ASP A 1 110 ? -1.985 -3.423 -7.297 1.00 92.50 110 ASP A C 1
ATOM 897 O O . ASP A 1 110 ? -2.633 -3.492 -8.342 1.00 92.50 110 ASP A O 1
ATOM 901 N N . LEU A 1 111 ? -1.488 -2.267 -6.843 1.00 92.75 111 LEU A N 1
ATOM 902 C CA . LEU A 1 111 ? -1.591 -1.011 -7.591 1.00 92.75 111 LEU A CA 1
ATOM 903 C C . LEU A 1 111 ? -0.841 -1.106 -8.926 1.00 92.75 111 LEU A C 1
ATOM 905 O O . LEU A 1 111 ? -1.418 -0.803 -9.968 1.00 92.75 111 LEU A O 1
ATOM 909 N N . LEU A 1 112 ? 0.408 -1.577 -8.914 1.00 95.44 112 LEU A N 1
ATOM 910 C CA . LEU A 1 112 ? 1.210 -1.730 -10.133 1.00 95.44 112 LEU A CA 1
ATOM 911 C C . LEU A 1 112 ? 0.584 -2.753 -11.096 1.00 95.44 112 LEU A C 1
ATOM 913 O O . LEU A 1 112 ? 0.421 -2.460 -12.281 1.00 95.44 112 LEU A O 1
ATOM 917 N N . PHE A 1 113 ? 0.142 -3.904 -10.580 1.00 94.62 113 PHE A N 1
ATOM 918 C CA . PHE A 1 113 ? -0.511 -4.961 -11.357 1.00 94.62 113 PHE A CA 1
ATOM 919 C C . PHE A 1 113 ? -1.789 -4.467 -12.046 1.00 94.62 113 PHE A C 1
ATOM 921 O O . PHE A 1 113 ? -1.958 -4.680 -13.247 1.00 94.62 113 PHE A O 1
ATOM 928 N N . LYS A 1 114 ? -2.673 -3.765 -11.321 1.00 93.44 114 LYS A N 1
ATOM 929 C CA . LYS A 1 114 ? -3.930 -3.220 -11.873 1.00 93.44 114 LYS A CA 1
ATOM 930 C C . LYS A 1 114 ? -3.709 -2.266 -13.044 1.00 93.44 114 LYS A C 1
ATOM 932 O O . LYS A 1 114 ? -4.577 -2.160 -13.905 1.00 93.44 114 LYS A O 1
ATOM 937 N N . HIS A 1 115 ? -2.568 -1.586 -13.073 1.00 91.69 115 HIS A N 1
ATOM 938 C CA . HIS A 1 115 ? -2.214 -0.626 -14.113 1.00 91.69 115 HIS A CA 1
ATOM 939 C C . HIS A 1 115 ? -1.213 -1.169 -15.140 1.00 91.69 115 HIS A C 1
ATOM 941 O O . HIS A 1 115 ? -0.724 -0.403 -15.967 1.00 91.69 115 HIS A O 1
ATOM 947 N N . GLY A 1 116 ? -0.921 -2.474 -15.116 1.00 91.88 116 GLY A N 1
ATOM 948 C CA . GLY A 1 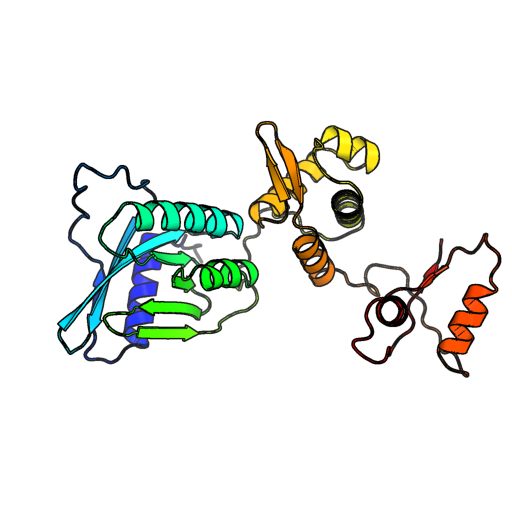116 ? -0.032 -3.116 -16.085 1.00 91.88 116 GLY A CA 1
ATOM 949 C C . GLY A 1 116 ? 1.426 -2.658 -15.997 1.00 91.88 116 GLY A C 1
ATOM 950 O O . GLY A 1 116 ? 2.135 -2.715 -16.996 1.00 91.88 116 GLY A O 1
ATOM 951 N N . ILE A 1 117 ? 1.874 -2.182 -14.833 1.00 94.81 117 ILE A N 1
ATOM 952 C CA . ILE A 1 117 ? 3.266 -1.774 -14.616 1.00 94.81 117 ILE A CA 1
ATOM 953 C C . ILE A 1 117 ? 4.068 -2.978 -14.123 1.00 94.81 117 ILE A C 1
ATOM 955 O O . ILE A 1 117 ? 3.672 -3.645 -13.164 1.00 94.81 117 ILE A O 1
ATOM 959 N N . ASN A 1 118 ? 5.210 -3.235 -14.764 1.00 96.81 118 ASN A N 1
ATOM 960 C CA . ASN A 1 118 ? 6.096 -4.327 -14.384 1.00 96.81 118 ASN A CA 1
ATOM 961 C C . ASN A 1 118 ? 6.836 -3.990 -13.091 1.00 96.81 118 ASN A C 1
ATOM 963 O O . ASN A 1 118 ? 7.164 -2.831 -12.822 1.00 96.81 118 ASN A O 1
ATOM 967 N N . TYR A 1 119 ? 7.138 -5.006 -12.294 1.00 97.62 119 TYR A N 1
ATOM 968 C CA . TYR A 1 119 ? 7.887 -4.836 -11.058 1.00 97.62 119 TYR A CA 1
ATOM 969 C C . TYR A 1 119 ? 8.773 -6.038 -10.758 1.00 97.62 119 TYR A C 1
ATOM 971 O O . TYR A 1 119 ? 8.471 -7.165 -11.146 1.00 97.62 119 TYR A O 1
ATOM 979 N N . LEU A 1 120 ? 9.858 -5.788 -10.037 1.00 97.06 120 LEU A N 1
ATOM 980 C CA . LEU A 1 120 ? 10.760 -6.797 -9.507 1.00 97.06 120 LEU A CA 1
ATOM 981 C C . LEU A 1 120 ? 11.354 -6.288 -8.193 1.00 97.06 120 LEU A C 1
ATOM 983 O O . LEU A 1 120 ? 11.905 -5.186 -8.139 1.00 97.06 120 LEU A O 1
ATOM 987 N N . ASP A 1 121 ? 11.267 -7.090 -7.137 1.00 95.38 121 ASP A N 1
ATOM 988 C CA . ASP A 1 121 ? 11.932 -6.800 -5.873 1.00 95.38 121 ASP A CA 1
ATOM 989 C C . ASP A 1 121 ? 12.958 -7.862 -5.456 1.00 95.38 121 ASP A C 1
ATOM 991 O O . ASP A 1 121 ? 13.004 -8.977 -5.979 1.00 95.38 121 ASP A O 1
ATOM 995 N N . LEU A 1 122 ? 13.813 -7.507 -4.492 1.00 93.44 122 LEU A N 1
ATOM 996 C CA . LEU A 1 122 ? 14.844 -8.413 -3.969 1.00 93.44 122 LEU A CA 1
ATOM 997 C C . LEU A 1 122 ? 14.287 -9.520 -3.063 1.00 93.44 122 LEU A C 1
ATOM 999 O O . LEU A 1 122 ? 15.045 -10.370 -2.599 1.00 93.44 122 LEU A O 1
ATOM 1003 N N . ALA A 1 123 ? 12.990 -9.491 -2.769 1.00 92.62 123 ALA A N 1
ATOM 1004 C CA . ALA A 1 123 ? 12.306 -10.509 -1.992 1.00 92.62 123 ALA A CA 1
ATOM 1005 C C . ALA A 1 123 ? 11.579 -11.526 -2.878 1.00 92.62 123 ALA A C 1
ATOM 1007 O O . ALA A 1 123 ? 10.775 -12.288 -2.347 1.00 92.62 123 ALA A O 1
ATOM 1008 N N . GLU A 1 124 ? 11.886 -11.541 -4.180 1.00 92.75 124 GLU A N 1
ATOM 1009 C CA . GLU A 1 124 ? 11.341 -12.428 -5.213 1.00 92.75 124 GLU A CA 1
ATOM 1010 C C . GLU A 1 124 ? 9.874 -12.170 -5.591 1.00 92.75 124 GLU A C 1
ATOM 1012 O O . GLU A 1 124 ? 9.231 -13.025 -6.207 1.00 92.75 124 GLU A O 1
ATOM 1017 N N . ASN A 1 125 ? 9.326 -10.990 -5.290 1.00 96.56 125 ASN A N 1
ATOM 1018 C CA . ASN A 1 125 ? 8.060 -10.559 -5.882 1.00 96.56 125 ASN A CA 1
ATOM 1019 C C . ASN A 1 125 ? 8.328 -9.943 -7.257 1.00 96.56 125 ASN A C 1
ATOM 1021 O O . ASN A 1 125 ? 9.076 -8.969 -7.368 1.00 96.56 125 ASN A O 1
ATOM 1025 N N . ALA A 1 126 ? 7.685 -10.470 -8.299 1.00 97.50 126 ALA A N 1
ATOM 1026 C CA . ALA A 1 126 ? 7.854 -9.945 -9.648 1.00 97.50 126 ALA A CA 1
ATOM 1027 C C . ALA A 1 126 ? 6.601 -10.080 -10.514 1.00 97.50 126 ALA A C 1
ATOM 1029 O O . ALA A 1 126 ? 5.818 -11.023 -10.373 1.00 97.50 126 ALA A O 1
ATOM 1030 N N . LEU A 1 127 ? 6.478 -9.153 -11.458 1.00 97.81 127 LEU A N 1
ATOM 1031 C CA . LEU A 1 127 ? 5.595 -9.197 -12.613 1.00 97.81 127 LEU A CA 1
ATOM 1032 C C . LEU A 1 127 ? 6.347 -8.603 -13.802 1.00 97.81 127 LEU A C 1
ATOM 1034 O O . LEU A 1 127 ? 6.665 -7.417 -13.788 1.00 97.81 127 LEU A O 1
ATOM 1038 N N . ILE A 1 128 ? 6.570 -9.400 -14.839 1.00 96.81 128 ILE A N 1
ATOM 1039 C CA . ILE A 1 128 ? 7.055 -8.944 -16.140 1.00 96.81 128 ILE A CA 1
ATOM 1040 C C . ILE A 1 128 ? 6.049 -9.405 -17.186 1.00 96.81 128 ILE A C 1
ATOM 1042 O O . ILE A 1 128 ? 5.821 -10.602 -17.344 1.00 96.81 128 ILE A O 1
ATOM 1046 N N . LYS A 1 129 ? 5.437 -8.460 -17.887 1.00 95.69 129 LYS A N 1
ATOM 1047 C CA . LYS A 1 129 ? 4.496 -8.689 -18.974 1.00 95.69 129 LYS A CA 1
ATOM 1048 C C . LYS A 1 129 ? 4.917 -7.844 -20.171 1.00 95.69 129 LYS A C 1
ATOM 1050 O O . LYS A 1 129 ? 4.918 -6.618 -20.083 1.00 95.69 129 LYS A O 1
ATOM 1055 N N . LEU A 1 130 ? 5.246 -8.510 -21.271 1.00 93.25 130 LEU A N 1
ATOM 1056 C CA . LEU A 1 130 ? 5.607 -7.910 -22.552 1.00 93.25 130 LEU A CA 1
ATOM 1057 C C . LEU A 1 130 ? 4.821 -8.605 -23.664 1.00 93.25 130 LEU A C 1
ATOM 1059 O O . LEU A 1 130 ? 4.674 -9.828 -23.647 1.00 93.25 130 LEU A O 1
ATOM 1063 N N . ASP A 1 131 ? 4.347 -7.824 -24.631 1.00 90.38 131 ASP A N 1
ATOM 1064 C CA . ASP A 1 131 ? 3.608 -8.360 -25.778 1.00 90.38 131 ASP A CA 1
ATOM 1065 C C . ASP A 1 131 ? 4.552 -8.869 -26.882 1.00 90.38 131 ASP A C 1
ATOM 1067 O O . ASP A 1 131 ? 4.244 -9.851 -27.555 1.00 90.38 131 ASP A O 1
ATOM 1071 N N . ASN A 1 132 ? 5.714 -8.227 -27.056 1.00 89.12 132 ASN A N 1
ATOM 1072 C CA . ASN A 1 132 ? 6.743 -8.621 -28.020 1.00 89.12 132 ASN A CA 1
ATOM 1073 C C . ASN A 1 132 ? 8.156 -8.251 -27.504 1.00 89.12 132 ASN A C 1
ATOM 1075 O O . ASN A 1 132 ? 8.407 -7.054 -27.340 1.00 89.12 132 ASN A O 1
ATOM 1079 N N . PRO A 1 133 ? 9.067 -9.215 -27.246 1.00 92.50 133 PRO A N 1
ATOM 1080 C CA . PRO A 1 133 ? 8.817 -10.660 -27.239 1.00 92.50 133 PRO A CA 1
ATOM 1081 C C . PRO A 1 133 ? 7.697 -11.027 -26.264 1.00 92.50 133 PRO A C 1
ATOM 1083 O O . PRO A 1 133 ? 7.539 -10.378 -25.229 1.00 92.50 133 PRO A O 1
ATOM 1086 N N . ALA A 1 134 ? 6.923 -12.065 -26.585 1.00 93.06 134 ALA A N 1
ATOM 1087 C CA . ALA A 1 134 ? 5.854 -12.533 -25.711 1.00 93.06 134 ALA A CA 1
ATOM 1088 C C . ALA A 1 134 ? 6.458 -13.108 -24.420 1.00 93.06 134 ALA A C 1
ATOM 1090 O O . ALA A 1 134 ? 7.042 -14.193 -24.416 1.00 93.06 134 ALA A O 1
ATOM 1091 N N . LEU A 1 135 ? 6.322 -12.370 -23.319 1.00 93.88 135 LEU A N 1
ATOM 1092 C CA . LEU A 1 135 ? 6.857 -12.747 -22.015 1.00 93.88 135 LEU A CA 1
ATOM 1093 C C . LEU A 1 135 ? 5.821 -12.459 -20.935 1.00 93.88 135 LEU A C 1
ATOM 1095 O O . LEU A 1 135 ? 5.389 -11.322 -20.761 1.00 93.88 135 LEU A O 1
ATOM 1099 N N . PHE A 1 136 ? 5.468 -13.486 -20.167 1.00 96.12 136 PHE A N 1
ATOM 1100 C CA . PHE A 1 136 ? 4.718 -13.331 -18.929 1.00 96.12 136 PHE A CA 1
ATOM 1101 C C . PHE A 1 136 ? 5.421 -14.090 -17.809 1.00 96.12 136 PHE A C 1
ATOM 1103 O O . PHE A 1 136 ? 5.511 -15.316 -17.829 1.00 96.12 136 PHE A O 1
ATOM 1110 N N . LEU A 1 137 ? 5.901 -13.352 -16.817 1.00 95.88 137 LEU A N 1
ATOM 1111 C CA . LEU A 1 137 ? 6.572 -13.877 -15.643 1.00 95.88 137 LEU A CA 1
ATOM 1112 C C . LEU A 1 137 ? 5.916 -13.269 -14.410 1.00 95.88 137 LEU A C 1
ATOM 1114 O O . LEU A 1 137 ? 5.818 -12.050 -14.286 1.00 95.88 137 LEU A O 1
ATOM 1118 N N . ARG A 1 138 ? 5.480 -14.117 -13.478 1.00 96.31 138 ARG A N 1
ATOM 1119 C CA . ARG A 1 138 ? 4.967 -13.678 -12.182 1.00 96.31 138 ARG A CA 1
ATOM 1120 C C . ARG A 1 138 ? 5.500 -14.578 -11.081 1.00 96.31 138 ARG A C 1
ATOM 1122 O O . ARG A 1 138 ? 5.354 -15.794 -11.161 1.00 96.31 138 ARG A O 1
ATOM 1129 N N . THR A 1 139 ? 6.070 -13.979 -10.046 1.00 96.19 139 THR A N 1
ATOM 1130 C CA . THR A 1 139 ? 6.553 -14.693 -8.860 1.00 96.19 139 THR A CA 1
ATOM 1131 C C . THR A 1 139 ? 5.975 -14.070 -7.601 1.00 96.19 139 THR A C 1
ATOM 1133 O O . THR A 1 139 ? 5.709 -12.866 -7.545 1.00 96.19 139 THR A O 1
ATOM 1136 N N . GLN A 1 140 ? 5.757 -14.910 -6.591 1.00 94.06 140 GLN A N 1
ATOM 1137 C CA . GLN A 1 140 ? 5.342 -14.479 -5.265 1.00 94.06 140 GLN A CA 1
ATOM 1138 C C . GLN A 1 140 ? 6.469 -14.772 -4.284 1.00 94.06 140 GLN A C 1
ATOM 1140 O O . GLN A 1 140 ? 6.835 -15.924 -4.067 1.00 94.06 140 GLN A O 1
ATOM 1145 N N . GLY A 1 141 ? 6.990 -13.705 -3.704 1.00 92.25 141 GLY A N 1
ATOM 1146 C CA . GLY A 1 141 ? 8.080 -13.721 -2.756 1.00 92.25 141 GLY A CA 1
ATOM 1147 C C . GLY A 1 141 ? 7.612 -13.456 -1.328 1.00 92.25 141 GLY A C 1
ATOM 1148 O O . GLY A 1 141 ? 6.513 -13.840 -0.907 1.00 92.25 141 GLY A O 1
ATOM 1149 N N . ALA A 1 142 ? 8.449 -12.774 -0.545 1.00 84.56 142 ALA A N 1
ATOM 1150 C CA . ALA A 1 142 ? 8.132 -12.488 0.850 1.00 84.56 142 ALA A CA 1
ATOM 1151 C C . ALA A 1 142 ? 6.963 -11.494 0.985 1.00 84.56 142 ALA A C 1
ATOM 1153 O O . ALA A 1 142 ? 7.064 -10.322 0.610 1.00 84.56 142 ALA A O 1
ATOM 1154 N N . LYS A 1 143 ? 5.883 -11.938 1.644 1.00 80.62 143 LYS A N 1
ATOM 1155 C CA . LYS A 1 143 ? 4.711 -11.102 1.977 1.00 80.62 143 LYS A CA 1
ATOM 1156 C C . LYS A 1 143 ? 5.005 -9.995 2.993 1.00 80.62 143 LYS A C 1
ATOM 1158 O O . LYS A 1 143 ? 4.263 -9.025 3.098 1.00 80.62 143 LYS A O 1
ATOM 1163 N N . ARG A 1 144 ? 6.066 -10.145 3.787 1.00 73.88 144 ARG A N 1
ATOM 1164 C CA . ARG A 1 144 ? 6.512 -9.156 4.777 1.00 73.88 144 ARG A CA 1
ATOM 1165 C C . ARG A 1 144 ? 7.909 -8.689 4.421 1.00 73.88 144 ARG A C 1
ATOM 1167 O O . ARG A 1 144 ? 8.724 -9.511 4.017 1.00 73.88 144 ARG A O 1
ATOM 1174 N N . ASN A 1 145 ? 8.184 -7.401 4.640 1.00 78.62 145 ASN A N 1
ATOM 1175 C CA . ASN A 1 145 ? 9.500 -6.829 4.378 1.00 78.62 145 ASN A CA 1
ATOM 1176 C C . ASN A 1 145 ? 10.577 -7.590 5.177 1.00 78.62 145 ASN A C 1
ATOM 1178 O O . ASN A 1 145 ? 10.548 -7.524 6.411 1.00 78.62 145 ASN A O 1
ATOM 1182 N N . PRO A 1 146 ? 11.525 -8.282 4.514 1.00 75.69 146 PRO A N 1
ATOM 1183 C CA . PRO A 1 146 ? 12.576 -9.046 5.188 1.00 75.69 146 PRO A CA 1
ATOM 1184 C C . PRO A 1 146 ? 13.593 -8.162 5.918 1.00 75.69 146 PRO A C 1
ATOM 1186 O O . PRO A 1 146 ? 14.243 -8.604 6.863 1.00 75.69 146 PRO A O 1
ATOM 1189 N N . LYS A 1 147 ? 13.744 -6.905 5.483 1.00 76.44 147 LYS A N 1
ATOM 1190 C CA . LYS A 1 147 ? 14.668 -5.914 6.048 1.00 76.44 147 LYS A CA 1
ATOM 1191 C C . LYS A 1 147 ? 13.901 -4.625 6.363 1.00 76.44 147 LYS A C 1
ATOM 1193 O O . LYS A 1 147 ? 14.100 -3.604 5.698 1.00 76.44 147 LYS A O 1
ATOM 1198 N N . PRO A 1 148 ? 13.001 -4.644 7.364 1.00 62.88 148 PRO A N 1
ATOM 1199 C CA . PRO A 1 148 ? 12.205 -3.476 7.700 1.00 62.88 148 PRO A CA 1
ATOM 1200 C C . PRO A 1 148 ? 13.132 -2.337 8.133 1.00 62.88 148 PRO A C 1
ATOM 1202 O O . PRO A 1 148 ? 13.909 -2.471 9.079 1.00 62.88 148 PRO A O 1
ATOM 1205 N N . THR A 1 149 ? 13.069 -1.201 7.439 1.00 58.47 149 THR A N 1
ATOM 1206 C CA . THR A 1 149 ? 13.845 -0.025 7.842 1.00 58.47 149 THR A CA 1
ATOM 1207 C C . THR A 1 149 ? 13.309 0.492 9.179 1.00 58.47 149 THR A C 1
ATOM 1209 O O . THR A 1 149 ? 12.108 0.692 9.344 1.00 58.47 149 THR A O 1
ATOM 1212 N N . SER A 1 150 ? 14.198 0.746 10.142 1.00 44.84 150 SER A N 1
ATOM 1213 C CA . SER A 1 150 ? 13.844 1.206 11.496 1.00 44.84 150 SER A CA 1
ATOM 1214 C C . SER A 1 150 ? 13.272 2.632 11.555 1.00 44.84 150 SER A C 1
ATOM 1216 O O . SER A 1 150 ? 12.806 3.074 12.606 1.00 44.84 150 SER A O 1
ATOM 1218 N N . ARG A 1 151 ? 13.283 3.378 10.441 1.00 44.94 151 ARG A N 1
ATOM 1219 C CA . ARG A 1 151 ? 12.870 4.784 10.403 1.00 44.94 151 ARG A CA 1
ATOM 1220 C C . ARG A 1 151 ? 11.352 4.945 10.283 1.00 44.94 151 ARG A C 1
ATOM 1222 O O . ARG A 1 151 ? 10.794 5.010 9.197 1.00 44.94 151 ARG A O 1
ATOM 1229 N N . GLY A 1 152 ? 10.715 5.125 11.438 1.00 45.75 152 GLY A N 1
ATOM 1230 C CA . GLY A 1 152 ? 9.778 6.235 11.657 1.00 45.75 152 GLY A CA 1
ATOM 1231 C C . GLY A 1 152 ? 8.430 6.225 10.930 1.00 45.75 152 GLY A C 1
ATOM 1232 O O . GLY A 1 152 ? 7.762 7.257 10.942 1.00 45.75 152 GLY A O 1
ATOM 1233 N N . LEU A 1 153 ? 7.995 5.117 10.329 1.00 51.38 153 LEU A N 1
ATOM 1234 C CA . LEU A 1 153 ? 6.585 4.971 9.962 1.00 51.38 153 LEU A CA 1
ATOM 1235 C C . LEU A 1 153 ? 5.794 4.775 11.255 1.00 51.38 153 LEU A C 1
ATOM 1237 O O . LEU A 1 153 ? 6.014 3.815 12.000 1.00 51.38 153 LEU A O 1
ATOM 1241 N N . ALA A 1 154 ? 4.935 5.740 11.578 1.00 52.44 154 ALA A N 1
ATOM 1242 C CA . ALA A 1 154 ? 4.059 5.636 12.728 1.00 52.44 154 ALA A CA 1
ATOM 1243 C C . ALA A 1 154 ? 3.141 4.436 12.490 1.00 52.44 154 ALA A C 1
ATOM 1245 O O . ALA A 1 154 ? 2.251 4.476 11.646 1.00 52.44 154 ALA A O 1
ATOM 1246 N N . LYS A 1 155 ? 3.396 3.338 13.210 1.00 65.31 155 LYS A N 1
ATOM 1247 C CA . LYS A 1 155 ? 2.533 2.162 13.143 1.00 65.31 155 LYS A CA 1
ATOM 1248 C C . LYS A 1 155 ? 1.125 2.590 13.538 1.00 65.31 155 LYS A C 1
ATOM 1250 O O . LYS A 1 155 ? 0.946 3.284 14.541 1.00 65.31 155 LYS A O 1
ATOM 1255 N N . VAL A 1 156 ? 0.149 2.129 12.766 1.00 74.88 156 VAL A N 1
ATOM 1256 C CA . VAL A 1 156 ? -1.290 2.325 12.967 1.00 74.88 156 VAL A CA 1
ATOM 1257 C C . VAL A 1 156 ? -1.760 1.475 14.166 1.00 74.88 156 VAL A C 1
ATOM 1259 O O . VAL A 1 156 ? -2.645 0.640 14.063 1.00 74.88 156 VAL A O 1
ATOM 1262 N N . ARG A 1 157 ? -1.096 1.618 15.322 1.00 78.56 157 ARG A N 1
ATOM 1263 C CA . ARG A 1 157 ? -1.270 0.766 16.504 1.00 78.56 157 ARG A CA 1
ATOM 1264 C C . ARG A 1 157 ? -1.484 1.596 17.764 1.00 78.56 157 ARG A C 1
ATOM 1266 O O . ARG A 1 157 ? -0.844 2.626 17.978 1.00 78.56 157 ARG A O 1
ATOM 1273 N N . GLY A 1 158 ? -2.339 1.071 18.635 1.00 81.12 158 GLY A N 1
ATOM 1274 C CA . GLY A 1 158 ? -2.605 1.619 19.959 1.00 81.12 158 GLY A CA 1
ATOM 1275 C C . GLY A 1 158 ? -3.715 2.676 19.978 1.00 81.12 158 GLY A C 1
ATOM 1276 O O . GLY A 1 158 ? -4.197 3.112 18.929 1.00 81.12 158 GLY A O 1
ATOM 1277 N N . PRO A 1 159 ? -4.115 3.119 21.181 1.00 83.00 159 PRO A N 1
ATOM 1278 C CA . PRO A 1 159 ? -5.335 3.903 21.385 1.00 83.00 159 PRO A CA 1
ATOM 1279 C C . PRO A 1 159 ? -5.299 5.285 20.717 1.00 83.00 159 PRO A C 1
ATOM 1281 O O . PRO A 1 159 ? -6.327 5.801 20.288 1.00 83.00 159 PRO A O 1
ATOM 1284 N N . LYS A 1 160 ? -4.115 5.902 20.584 1.00 89.38 160 LYS A N 1
ATOM 1285 C CA . LYS A 1 160 ? -3.968 7.186 19.873 1.00 89.38 160 LYS A CA 1
ATOM 1286 C C . LYS A 1 160 ? -4.172 7.021 18.365 1.00 89.38 160 LYS A C 1
ATOM 1288 O O . LYS A 1 160 ? -4.941 7.778 17.785 1.00 89.38 160 LYS A O 1
ATOM 1293 N N . ALA A 1 161 ? -3.536 6.024 17.746 1.00 89.00 161 ALA A N 1
ATOM 1294 C CA . ALA A 1 161 ? -3.737 5.742 16.327 1.00 89.00 161 ALA A CA 1
ATOM 1295 C C . ALA A 1 161 ? -5.197 5.364 16.041 1.00 89.00 161 ALA A C 1
ATOM 1297 O O . ALA A 1 161 ? -5.792 5.926 15.129 1.00 89.00 161 ALA A O 1
ATOM 1298 N N . GLY A 1 162 ? -5.796 4.504 16.876 1.00 89.38 162 GLY A N 1
ATOM 1299 C CA . GLY A 1 162 ? -7.204 4.111 16.760 1.00 89.38 162 GLY A CA 1
ATOM 1300 C C . GLY A 1 162 ? -8.168 5.298 16.802 1.00 89.38 162 GLY A C 1
ATOM 1301 O O . GLY A 1 162 ? -9.024 5.412 15.933 1.00 89.38 162 GLY A O 1
ATOM 1302 N N . ARG A 1 163 ? -7.986 6.240 17.742 1.00 91.56 163 ARG A N 1
ATOM 1303 C CA . ARG A 1 163 ? -8.796 7.473 17.794 1.00 91.56 163 ARG A CA 1
ATOM 1304 C C . ARG A 1 163 ? -8.650 8.339 16.545 1.00 91.56 163 ARG A C 1
ATOM 1306 O O . ARG A 1 163 ? -9.644 8.893 16.088 1.00 91.56 163 ARG A O 1
ATOM 1313 N N . LEU A 1 164 ? -7.437 8.458 15.997 1.00 94.56 164 LEU A N 1
ATOM 1314 C CA . LEU A 1 164 ? -7.240 9.191 14.748 1.00 94.56 164 LEU A CA 1
ATOM 1315 C C . LEU A 1 164 ? -7.975 8.508 13.594 1.00 94.56 164 LEU A C 1
ATOM 1317 O O . LEU A 1 164 ? -8.761 9.160 12.924 1.00 94.56 164 LEU A O 1
ATOM 1321 N N . ILE A 1 165 ? -7.752 7.209 13.385 1.00 93.31 165 ILE A N 1
ATOM 1322 C CA . ILE A 1 165 ? -8.403 6.436 12.315 1.00 93.31 165 ILE A CA 1
ATOM 1323 C C . ILE A 1 165 ? -9.916 6.537 12.428 1.00 93.31 165 ILE A C 1
ATOM 1325 O O . ILE A 1 165 ? -10.581 6.782 11.429 1.00 93.31 165 ILE A O 1
ATOM 1329 N N . ARG A 1 166 ? -10.451 6.392 13.645 1.00 92.56 166 ARG A N 1
ATOM 1330 C CA . ARG A 1 166 ? -11.884 6.503 13.891 1.00 92.56 166 ARG A CA 1
ATOM 1331 C C . ARG A 1 166 ? -12.420 7.857 13.436 1.00 92.56 166 ARG A C 1
ATOM 1333 O O . ARG A 1 166 ? -13.408 7.883 12.719 1.00 92.56 166 ARG A O 1
ATOM 1340 N N . LEU A 1 167 ? -11.732 8.955 13.762 1.00 95.88 167 LEU A N 1
ATOM 1341 C CA . LEU A 1 167 ? -12.100 10.280 13.258 1.00 95.88 167 LEU A CA 1
ATOM 1342 C C 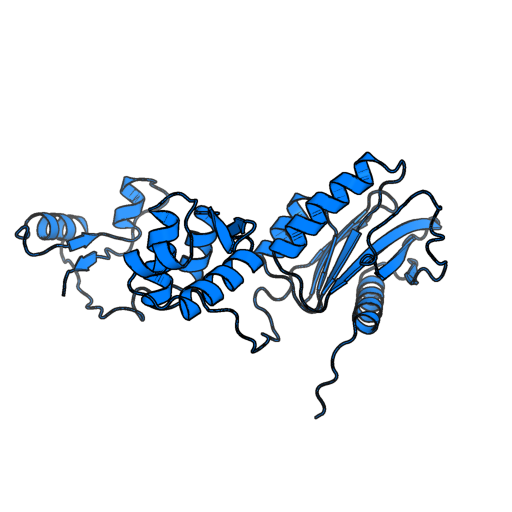. LEU A 1 167 ? -12.020 10.364 11.728 1.00 95.88 167 LEU A C 1
ATOM 1344 O O . LEU A 1 167 ? -12.933 10.904 11.115 1.00 95.88 167 LEU A O 1
ATOM 1348 N N . LEU A 1 168 ? -10.954 9.835 11.115 1.00 95.94 168 LEU A N 1
ATOM 1349 C CA . LEU A 1 168 ? -10.773 9.870 9.656 1.00 95.94 168 LEU A CA 1
ATOM 1350 C C . LEU A 1 168 ? -11.867 9.093 8.905 1.00 95.94 168 LEU A C 1
ATOM 1352 O O . LEU A 1 168 ? -12.163 9.414 7.759 1.00 95.94 168 LEU A O 1
ATOM 1356 N N . VAL A 1 169 ? -12.430 8.062 9.538 1.00 94.94 169 VAL A N 1
ATOM 1357 C CA . VAL A 1 169 ? -13.525 7.245 8.995 1.00 94.94 169 VAL A CA 1
ATOM 1358 C C . VAL A 1 169 ? -14.887 7.892 9.249 1.00 94.94 169 VAL A C 1
ATOM 1360 O O . VAL A 1 169 ? -15.734 7.878 8.361 1.00 94.94 169 VAL A O 1
ATOM 1363 N N . ASP A 1 170 ? -15.100 8.455 10.439 1.00 94.44 170 ASP A N 1
ATOM 1364 C CA . ASP A 1 170 ? -16.399 8.999 10.851 1.00 94.44 170 ASP A CA 1
ATOM 1365 C C . ASP A 1 170 ? -16.681 10.387 10.259 1.00 94.44 170 ASP A C 1
ATOM 1367 O O . ASP A 1 170 ? -17.839 10.750 10.054 1.00 94.44 170 ASP A O 1
ATOM 1371 N N . ILE A 1 171 ? -15.637 11.181 10.001 1.00 94.88 171 ILE A N 1
ATOM 1372 C CA . ILE A 1 171 ? -15.761 12.570 9.552 1.00 94.88 171 ILE A CA 1
ATOM 1373 C C . ILE A 1 171 ? -15.134 12.717 8.168 1.00 94.88 171 ILE A C 1
ATOM 1375 O O . ILE A 1 171 ? -13.956 12.419 7.959 1.00 94.88 171 ILE A O 1
ATOM 1379 N N . SER A 1 172 ? -15.921 13.233 7.222 1.00 93.62 172 SER A N 1
ATOM 1380 C CA . SER A 1 172 ? -15.443 13.508 5.866 1.00 93.62 172 SER A CA 1
ATOM 1381 C C . SER A 1 172 ? -14.500 14.726 5.833 1.00 93.62 172 SER A C 1
ATOM 1383 O O . SER A 1 172 ? -14.773 15.721 6.508 1.00 93.62 172 SER A O 1
ATOM 1385 N N . PRO A 1 173 ? -13.389 14.670 5.072 1.00 94.06 173 PRO A N 1
ATOM 1386 C CA . PRO A 1 173 ? -12.505 15.819 4.842 1.00 94.06 173 PRO A CA 1
ATOM 1387 C C . PRO A 1 173 ? -13.225 16.974 4.102 1.00 94.06 173 PRO A C 1
ATOM 1389 O O . PRO A 1 173 ? -14.277 16.744 3.503 1.00 94.06 173 PRO A O 1
ATOM 1392 N N . PRO A 1 174 ? -12.685 18.215 4.109 1.00 94.88 174 PRO A N 1
ATOM 1393 C CA . PRO A 1 174 ? -11.325 18.565 4.514 1.00 94.88 174 PRO A CA 1
ATOM 1394 C C . PRO A 1 174 ? -11.168 19.021 5.966 1.00 94.88 174 PRO A C 1
ATOM 1396 O O . PRO A 1 174 ? -11.932 19.846 6.457 1.00 94.88 174 PRO A O 1
ATOM 1399 N N . TYR A 1 175 ? -10.070 18.610 6.606 1.00 95.31 175 TYR A N 1
ATOM 1400 C CA . TYR A 1 175 ? -9.667 19.080 7.940 1.00 95.31 175 TYR A CA 1
ATOM 1401 C C . TYR A 1 175 ? -8.142 19.144 8.100 1.00 95.31 175 TYR A C 1
ATOM 1403 O O . TYR A 1 175 ? -7.375 18.404 7.480 1.00 95.31 175 TYR A O 1
ATOM 1411 N N . GLY A 1 176 ? -7.683 20.069 8.935 1.00 94.56 176 GLY A N 1
ATOM 1412 C CA . GLY A 1 176 ? -6.282 20.273 9.278 1.00 94.56 176 GLY A CA 1
ATOM 1413 C C . GLY A 1 176 ? -5.859 19.544 10.553 1.00 94.56 176 GLY A C 1
ATOM 1414 O O . GLY A 1 176 ? -6.674 19.109 11.364 1.00 94.56 176 GLY A O 1
ATOM 1415 N N . VAL A 1 177 ? -4.544 19.485 10.776 1.00 94.81 177 VAL A N 1
ATOM 1416 C CA . VAL A 1 177 ? -3.941 18.869 11.974 1.00 94.81 177 VAL A CA 1
ATOM 1417 C C . VAL A 1 177 ? -4.480 19.480 13.274 1.00 94.81 177 VAL A C 1
ATOM 1419 O O . VAL A 1 177 ? -4.698 18.752 14.240 1.00 94.81 177 VAL A O 1
ATOM 1422 N N . GLY A 1 178 ? -4.721 20.797 13.304 1.00 94.38 178 GLY A N 1
ATOM 1423 C CA . GLY A 1 178 ? -5.274 21.487 14.475 1.00 94.38 178 GLY A CA 1
ATOM 1424 C C . GLY A 1 178 ? -6.713 21.074 14.800 1.00 94.38 178 GLY A C 1
ATOM 1425 O O . GLY A 1 178 ? -7.031 20.820 15.957 1.00 94.38 178 GLY A O 1
ATOM 1426 N N . GLU A 1 179 ? -7.561 20.926 13.780 1.00 94.88 179 GLU A N 1
ATOM 1427 C CA . GLU A 1 179 ? -8.949 20.464 13.936 1.00 94.88 179 GLU A CA 1
ATOM 1428 C C . GLU A 1 179 ? -8.967 19.029 14.478 1.00 94.88 179 GLU A C 1
ATOM 1430 O O . GLU A 1 179 ? -9.605 18.748 15.494 1.00 94.88 179 GLU A O 1
ATOM 1435 N N . ILE A 1 180 ? -8.154 18.145 13.890 1.00 96.00 180 ILE A N 1
ATOM 1436 C CA . ILE A 1 180 ? -7.981 16.769 14.370 1.00 96.00 180 ILE A CA 1
ATOM 1437 C C . ILE A 1 180 ? -7.501 16.749 15.829 1.00 96.00 180 ILE A C 1
ATOM 1439 O O . ILE A 1 180 ? -8.015 15.972 16.638 1.00 96.00 180 ILE A O 1
ATOM 1443 N N . ALA A 1 181 ? -6.520 17.580 16.192 1.00 95.75 181 ALA A N 1
ATOM 1444 C CA . ALA A 1 181 ? -6.001 17.648 17.558 1.00 95.75 181 ALA A CA 1
ATOM 1445 C C . ALA A 1 181 ? -7.091 18.063 18.558 1.00 95.75 181 ALA A C 1
ATOM 1447 O O . ALA A 1 181 ? -7.202 17.467 19.632 1.00 95.75 181 ALA A O 1
ATOM 1448 N N . ASN A 1 182 ? -7.939 19.021 18.177 1.00 94.25 182 ASN A N 1
ATOM 1449 C CA . ASN A 1 182 ? -9.039 19.501 19.007 1.00 94.25 182 ASN A CA 1
ATOM 1450 C C . ASN A 1 182 ? -10.089 18.416 19.280 1.00 94.25 182 ASN A C 1
ATOM 1452 O O . ASN A 1 182 ? -10.518 18.284 20.433 1.00 94.25 182 ASN A O 1
ATOM 1456 N N . PHE A 1 183 ? -10.461 17.624 18.269 1.00 93.25 183 PHE A N 1
ATOM 1457 C CA . PHE A 1 183 ? -11.434 16.534 18.411 1.00 93.25 183 PHE A CA 1
ATOM 1458 C C . PHE A 1 183 ? -10.856 15.308 19.127 1.00 93.25 183 PHE A C 1
ATOM 1460 O O . PHE A 1 183 ? -11.490 14.744 20.013 1.00 93.25 183 PHE A O 1
ATOM 1467 N N . THR A 1 184 ? -9.635 14.898 18.781 1.00 93.50 184 THR A N 1
ATOM 1468 C CA . THR A 1 184 ? -9.047 13.644 19.289 1.00 93.50 184 THR A CA 1
ATOM 1469 C C . THR A 1 184 ? -8.317 13.796 20.622 1.00 93.50 184 THR A C 1
ATOM 1471 O O . THR A 1 184 ? -8.014 12.792 21.272 1.00 93.50 184 THR A O 1
ATOM 1474 N N . LYS A 1 185 ? -7.995 15.034 21.026 1.00 94.38 185 LYS A N 1
ATOM 1475 C CA . LYS A 1 185 ? -7.101 15.354 22.155 1.00 94.38 185 LYS A CA 1
ATOM 1476 C C . LYS A 1 185 ? -5.720 14.695 22.024 1.00 94.38 185 LYS A C 1
ATOM 1478 O O . LYS A 1 185 ? -5.083 14.336 23.015 1.00 94.38 185 LYS A O 1
ATOM 1483 N N . ILE A 1 186 ? -5.255 14.497 20.791 1.00 95.12 186 ILE A N 1
ATOM 1484 C CA . ILE A 1 186 ? -3.920 13.978 20.476 1.00 95.12 186 ILE A CA 1
ATOM 1485 C C . ILE A 1 186 ? -3.015 15.153 20.092 1.00 95.12 186 ILE A C 1
ATOM 1487 O O . ILE A 1 186 ? -3.439 16.088 19.422 1.00 95.12 186 ILE A O 1
ATOM 1491 N N . GLY A 1 187 ? -1.743 15.104 20.495 1.00 94.06 187 GLY A N 1
ATOM 1492 C CA . GLY A 1 187 ? -0.774 16.143 20.144 1.00 94.06 187 GLY A CA 1
ATOM 1493 C C . GLY A 1 187 ? -0.523 16.240 18.632 1.00 94.06 187 GLY A C 1
ATOM 1494 O O . GLY A 1 187 ? -0.285 15.226 17.968 1.00 94.06 187 GLY A O 1
ATOM 1495 N N . ALA A 1 188 ? -0.491 17.470 18.109 1.00 93.56 188 ALA A N 1
ATOM 1496 C CA . ALA A 1 188 ? -0.328 17.777 16.684 1.00 93.56 188 ALA A CA 1
ATOM 1497 C C . ALA A 1 188 ? 0.894 17.098 16.036 1.00 93.56 188 ALA A C 1
ATOM 1499 O O . ALA A 1 188 ? 0.796 16.571 14.931 1.00 93.56 188 ALA A O 1
ATOM 1500 N N . GLY A 1 189 ? 2.030 17.021 16.741 1.00 90.69 189 GLY A N 1
ATOM 1501 C CA . GLY A 1 189 ? 3.239 16.365 16.226 1.00 90.69 189 GLY A CA 1
ATOM 1502 C C . GLY A 1 189 ? 3.124 14.841 16.073 1.00 90.69 189 GLY A C 1
ATOM 1503 O O . GLY A 1 189 ? 3.835 14.242 15.267 1.00 90.69 189 GLY A O 1
ATOM 1504 N N . TYR A 1 190 ? 2.241 14.176 16.826 1.00 91.38 190 TYR A N 1
ATOM 1505 C CA . TYR A 1 190 ? 1.927 12.761 16.589 1.00 91.38 190 TYR A CA 1
ATOM 1506 C C . TYR A 1 190 ? 0.976 12.610 15.399 1.00 91.38 190 TYR A C 1
ATOM 1508 O O . TYR A 1 190 ? 1.220 11.764 14.543 1.00 91.38 190 TYR A O 1
ATOM 1516 N N . ILE A 1 191 ? -0.054 13.461 15.323 1.00 93.75 191 ILE A N 1
ATOM 1517 C CA . ILE A 1 191 ? -1.017 13.471 14.213 1.00 93.75 191 ILE A CA 1
ATOM 1518 C C . ILE A 1 191 ? -0.296 13.692 12.886 1.00 93.75 191 ILE A C 1
ATOM 1520 O O . ILE A 1 191 ? -0.471 12.885 11.983 1.00 93.75 191 ILE A O 1
ATOM 1524 N N . SER A 1 192 ? 0.558 14.717 12.780 1.00 91.25 192 SER A N 1
ATOM 1525 C CA . SER A 1 192 ? 1.299 15.000 11.545 1.00 91.25 192 SER A CA 1
ATOM 1526 C C . SER A 1 192 ? 2.107 13.789 11.090 1.00 91.25 192 SER A C 1
ATOM 1528 O O . SER A 1 192 ? 1.936 13.348 9.963 1.00 91.25 192 SER A O 1
ATOM 1530 N N . ARG A 1 193 ? 2.900 13.180 11.983 1.00 90.31 193 ARG A N 1
ATOM 1531 C CA . ARG A 1 193 ? 3.709 11.996 11.646 1.00 90.31 193 ARG A CA 1
ATOM 1532 C C . ARG A 1 193 ? 2.870 10.797 11.207 1.00 90.31 193 ARG A C 1
ATOM 1534 O O . ARG A 1 193 ? 3.300 10.042 10.338 1.00 90.31 193 ARG A O 1
ATOM 1541 N N . LEU A 1 194 ? 1.704 10.594 11.823 1.00 91.38 194 LEU A N 1
ATOM 1542 C CA . LEU A 1 194 ? 0.801 9.512 11.438 1.00 91.38 194 LEU A CA 1
ATOM 1543 C C . LEU A 1 194 ? 0.145 9.803 10.084 1.00 91.38 194 LEU A C 1
ATOM 1545 O O . LEU A 1 194 ? 0.151 8.925 9.230 1.00 91.38 194 LEU A O 1
ATOM 1549 N N . LEU A 1 195 ? -0.302 11.036 9.834 1.00 92.75 195 LEU A N 1
ATOM 1550 C CA . LEU A 1 195 ? -0.809 11.456 8.525 1.00 92.75 195 LEU A CA 1
ATOM 1551 C C . LEU A 1 195 ? 0.263 11.375 7.429 1.00 92.75 195 LEU A C 1
ATOM 1553 O O . LEU A 1 195 ? -0.047 10.913 6.342 1.00 92.75 195 LEU A O 1
ATOM 1557 N N . ASP A 1 196 ? 1.520 11.732 7.708 1.00 88.69 196 ASP A N 1
ATOM 1558 C CA . ASP A 1 196 ? 2.646 11.560 6.773 1.00 88.69 196 ASP A CA 1
ATOM 1559 C C . ASP A 1 196 ? 2.887 10.078 6.441 1.00 88.69 196 ASP A C 1
ATOM 1561 O O . ASP A 1 196 ? 3.331 9.725 5.350 1.00 88.69 196 ASP A O 1
ATOM 1565 N N . SER A 1 197 ? 2.654 9.179 7.401 1.00 87.62 197 SER A N 1
ATOM 1566 C CA . SER A 1 197 ? 2.737 7.733 7.173 1.00 87.62 197 SER A CA 1
ATOM 1567 C C . SER A 1 197 ? 1.580 7.244 6.303 1.00 87.62 197 SER A C 1
ATOM 1569 O O . SER A 1 197 ? 1.811 6.522 5.340 1.00 87.62 197 SER A O 1
ATOM 1571 N N . LEU A 1 198 ? 0.352 7.662 6.620 1.00 90.44 198 LEU A N 1
ATOM 1572 C CA . LEU A 1 198 ? -0.848 7.284 5.874 1.00 90.44 198 LEU A CA 1
ATOM 1573 C C . LEU A 1 198 ? -0.840 7.844 4.444 1.00 90.44 198 LEU A C 1
ATOM 1575 O O . LEU A 1 198 ? -1.277 7.159 3.527 1.00 90.44 198 LEU A O 1
ATOM 1579 N N . ASP A 1 199 ? -0.318 9.055 4.242 1.00 90.06 199 ASP A N 1
ATOM 1580 C CA . ASP A 1 199 ? -0.207 9.688 2.924 1.00 90.06 199 ASP A CA 1
ATOM 1581 C C . ASP A 1 199 ? 0.776 8.932 2.020 1.00 90.06 199 ASP A C 1
ATOM 1583 O O . ASP A 1 199 ? 0.450 8.611 0.880 1.00 90.06 199 ASP A O 1
ATOM 1587 N N . ARG A 1 200 ? 1.934 8.530 2.565 1.00 84.88 200 ARG A N 1
ATOM 1588 C CA . ARG A 1 200 ? 2.891 7.652 1.866 1.00 84.88 200 ARG A CA 1
ATOM 1589 C C . ARG A 1 200 ? 2.283 6.299 1.499 1.00 84.88 200 ARG A C 1
ATOM 1591 O O . ARG A 1 200 ? 2.588 5.750 0.446 1.00 84.88 200 ARG A O 1
ATOM 1598 N N . GLU A 1 201 ? 1.410 5.760 2.346 1.00 85.06 201 GLU A N 1
ATOM 1599 C CA . GLU A 1 201 ? 0.675 4.520 2.066 1.00 85.06 201 GLU A CA 1
ATOM 1600 C C . GLU A 1 201 ? -0.539 4.711 1.132 1.00 85.06 201 GLU A C 1
ATOM 1602 O O . GLU A 1 201 ? -1.254 3.740 0.858 1.00 85.06 201 GLU A O 1
ATOM 1607 N N . ALA A 1 202 ? -0.761 5.927 0.614 1.00 86.88 202 ALA A N 1
ATOM 1608 C CA . ALA A 1 202 ? -1.928 6.293 -0.188 1.00 86.88 202 ALA A CA 1
ATOM 1609 C C . ALA A 1 202 ? -3.253 5.899 0.495 1.00 86.88 202 ALA A C 1
ATOM 1611 O O . ALA A 1 202 ? -4.158 5.313 -0.105 1.00 86.88 202 ALA A O 1
ATOM 1612 N N . LEU A 1 203 ? -3.326 6.140 1.808 1.00 90.44 203 LEU A N 1
ATOM 1613 C CA . LEU A 1 203 ? -4.518 5.935 2.638 1.00 90.44 203 LEU A CA 1
ATOM 1614 C C . LEU A 1 203 ? -5.238 7.251 2.943 1.00 90.44 203 LEU A C 1
ATOM 1616 O O . LEU A 1 203 ? -6.429 7.252 3.248 1.00 90.44 203 LEU A O 1
ATOM 1620 N N . VAL A 1 204 ? -4.520 8.367 2.844 1.00 93.56 204 VAL A N 1
ATOM 1621 C CA . VAL A 1 204 ? -5.066 9.725 2.872 1.00 93.56 204 VAL A CA 1
ATOM 1622 C C . VAL A 1 204 ? -4.429 10.538 1.751 1.00 93.56 204 VAL A C 1
ATOM 1624 O O . VAL A 1 204 ? -3.335 10.207 1.299 1.00 93.56 204 VAL A O 1
ATOM 1627 N N . GLU A 1 205 ? -5.089 11.605 1.320 1.00 90.75 205 GLU A N 1
ATOM 1628 C CA . GLU A 1 205 ? -4.516 12.611 0.421 1.00 90.75 205 GLU A CA 1
ATOM 1629 C C . GLU A 1 205 ? -4.393 13.933 1.153 1.00 90.75 205 GLU A C 1
ATOM 1631 O O . GLU A 1 205 ? -5.332 14.366 1.831 1.00 90.75 205 GLU A O 1
ATOM 1636 N N . ARG A 1 206 ? -3.217 14.558 1.049 1.00 91.06 206 ARG A N 1
ATOM 1637 C CA . ARG A 1 206 ? -2.938 15.834 1.698 1.00 91.06 206 ARG A CA 1
ATOM 1638 C C . ARG A 1 206 ? -2.718 16.951 0.691 1.00 91.06 206 ARG A C 1
ATOM 1640 O O . ARG A 1 206 ? -1.854 16.868 -0.176 1.00 91.06 206 ARG A O 1
ATOM 1647 N N . GLY A 1 207 ? -3.474 18.024 0.881 1.00 84.69 207 GLY A N 1
ATOM 1648 C CA . GLY A 1 207 ? -3.448 19.212 0.042 1.00 84.69 207 GLY A CA 1
ATOM 1649 C C . GLY A 1 207 ? -2.285 20.159 0.299 1.00 84.69 207 GLY A C 1
ATOM 1650 O O . GLY A 1 207 ? -1.485 19.999 1.231 1.00 84.69 207 GLY A O 1
ATOM 1651 N N . LYS A 1 208 ? -2.255 21.248 -0.478 1.00 71.00 208 LYS A N 1
ATOM 1652 C CA . LYS A 1 208 ? -1.356 22.387 -0.240 1.00 71.00 208 LYS A CA 1
ATOM 1653 C C . LYS A 1 208 ? -1.706 23.021 1.113 1.00 71.00 208 LYS A C 1
ATOM 1655 O O . LYS A 1 208 ? -2.800 23.537 1.302 1.00 71.00 208 LYS A O 1
ATOM 1660 N N . GLY A 1 209 ? -0.787 22.941 2.074 1.00 75.81 209 GLY A N 1
ATOM 1661 C CA . GLY A 1 209 ? -1.021 23.338 3.472 1.00 75.81 209 GLY A CA 1
ATOM 1662 C C . GLY A 1 209 ? -1.225 22.166 4.440 1.00 75.81 209 GLY A C 1
ATOM 1663 O O . GLY A 1 209 ? -1.430 22.382 5.633 1.00 75.81 209 GLY A O 1
ATOM 1664 N N . GLY A 1 210 ? -1.144 20.921 3.960 1.00 81.94 210 GLY A N 1
ATOM 1665 C CA . GLY A 1 210 ? -1.098 19.727 4.805 1.00 81.94 210 GLY A CA 1
ATOM 1666 C C . GLY A 1 210 ? -2.437 19.321 5.427 1.00 81.94 210 GLY A C 1
ATOM 1667 O O . GLY A 1 210 ? -2.436 18.488 6.342 1.00 81.94 210 GLY A O 1
ATOM 1668 N N . ARG A 1 211 ? -3.554 19.889 4.954 1.00 93.44 211 ARG A N 1
ATOM 1669 C CA . ARG A 1 211 ? -4.915 19.424 5.270 1.00 93.44 211 ARG A CA 1
ATOM 1670 C C . ARG A 1 211 ? -5.144 18.058 4.639 1.00 93.44 211 ARG A C 1
ATOM 1672 O O . ARG A 1 211 ? -4.612 17.792 3.569 1.00 93.44 211 ARG A O 1
ATOM 1679 N N . VAL A 1 212 ? -5.928 17.216 5.297 1.00 96.31 212 VAL A N 1
ATOM 1680 C CA . VAL A 1 212 ? -6.451 15.993 4.684 1.00 96.31 212 VAL A CA 1
ATOM 1681 C C . VAL A 1 212 ? -7.588 16.404 3.759 1.00 96.31 212 VAL A C 1
ATOM 1683 O O . VAL A 1 212 ? -8.496 17.104 4.201 1.00 96.31 212 VAL A O 1
ATOM 1686 N N . GLU A 1 213 ? -7.516 16.009 2.495 1.00 95.94 213 GLU A N 1
ATOM 1687 C CA . GLU A 1 213 ? -8.508 16.306 1.451 1.00 95.94 213 GLU A CA 1
ATOM 1688 C C . GLU A 1 213 ? -9.329 15.071 1.082 1.00 95.94 213 GLU A C 1
ATOM 1690 O O . GLU A 1 213 ? -10.497 15.198 0.729 1.00 95.94 213 GLU A O 1
ATOM 1695 N N . ASN A 1 214 ? -8.746 13.881 1.228 1.00 94.94 214 ASN A N 1
ATOM 1696 C CA . ASN A 1 214 ? -9.399 12.614 0.929 1.00 94.94 214 ASN A CA 1
ATOM 1697 C C . ASN A 1 214 ? -8.914 11.510 1.879 1.00 94.94 214 ASN A C 1
ATOM 1699 O O . ASN A 1 214 ? -7.782 11.551 2.372 1.00 94.94 214 ASN A O 1
ATOM 1703 N N . VAL A 1 215 ? -9.762 10.510 2.119 1.00 95.69 215 VAL A N 1
ATOM 1704 C CA . VAL A 1 215 ? -9.462 9.336 2.947 1.00 95.69 215 VAL A CA 1
ATOM 1705 C C . VAL A 1 215 ? -9.936 8.080 2.223 1.00 95.69 215 VAL A C 1
ATOM 1707 O O . VAL A 1 215 ? -11.124 7.906 1.957 1.00 95.69 215 VAL A O 1
ATOM 1710 N N . ALA A 1 216 ? -9.019 7.148 1.969 1.00 92.19 216 ALA A N 1
ATOM 1711 C CA . ALA A 1 216 ? -9.347 5.839 1.419 1.00 92.19 216 ALA A CA 1
ATOM 1712 C C . ALA A 1 216 ? -9.905 4.926 2.529 1.00 92.19 216 ALA A C 1
ATOM 1714 O O . ALA A 1 216 ? -9.209 4.031 3.011 1.00 92.19 216 ALA A O 1
ATOM 1715 N N . ILE A 1 217 ? -11.161 5.156 2.940 1.00 93.94 217 ILE A N 1
ATOM 1716 C CA . ILE A 1 217 ? -11.802 4.523 4.113 1.00 93.94 217 ILE A CA 1
ATOM 1717 C C . ILE A 1 217 ? -11.597 3.005 4.137 1.00 93.94 217 ILE A C 1
ATOM 1719 O O . ILE A 1 217 ? -11.137 2.466 5.141 1.00 93.94 217 ILE A O 1
ATOM 1723 N N . LYS A 1 218 ? -11.878 2.316 3.022 1.00 89.44 218 LYS A N 1
ATOM 1724 C CA . LYS A 1 218 ? -11.696 0.861 2.919 1.00 89.44 218 LYS A CA 1
ATOM 1725 C C . LYS A 1 218 ? -10.255 0.445 3.235 1.00 89.44 218 LYS A C 1
ATOM 1727 O O . LYS A 1 218 ? -10.044 -0.375 4.121 1.00 89.44 218 LYS A O 1
ATOM 1732 N N . GLY A 1 219 ? -9.277 1.048 2.556 1.00 86.19 219 GLY A N 1
ATOM 1733 C CA . GLY A 1 219 ? -7.863 0.717 2.752 1.00 86.19 219 GLY A CA 1
ATOM 1734 C C . GLY A 1 219 ? -7.369 1.057 4.158 1.00 86.19 219 GLY A C 1
ATOM 1735 O O . GLY A 1 219 ? -6.552 0.332 4.719 1.00 86.19 219 GLY A O 1
ATOM 1736 N N . LEU A 1 220 ? -7.886 2.134 4.756 1.00 90.38 220 LEU A N 1
ATOM 1737 C CA . LEU A 1 220 ? -7.541 2.530 6.118 1.00 90.38 220 LEU A CA 1
ATOM 1738 C C . LEU A 1 220 ? -8.070 1.521 7.149 1.00 90.38 220 LEU A C 1
ATOM 1740 O O . LEU A 1 220 ? -7.345 1.163 8.078 1.00 90.38 220 LEU A O 1
ATOM 1744 N N . LEU A 1 221 ? -9.304 1.038 6.973 1.00 88.62 221 LEU A N 1
ATOM 1745 C CA . LEU A 1 221 ? -9.903 0.008 7.824 1.00 88.62 221 LEU A CA 1
ATOM 1746 C C . LEU A 1 221 ? -9.198 -1.346 7.669 1.00 88.62 221 LEU A C 1
ATOM 1748 O O . LEU A 1 221 ? -8.893 -1.977 8.679 1.00 88.62 221 LEU A O 1
ATOM 1752 N N . GLU A 1 222 ? -8.880 -1.760 6.438 1.00 84.44 222 GLU A N 1
ATOM 1753 C CA . GLU A 1 222 ? -8.090 -2.970 6.160 1.00 84.44 222 GLU A CA 1
ATOM 1754 C C . GLU A 1 222 ? -6.722 -2.894 6.852 1.00 84.44 222 GLU A C 1
ATOM 1756 O O . GLU A 1 222 ? -6.360 -3.785 7.625 1.00 84.44 222 GLU A O 1
ATOM 1761 N N . LYS A 1 223 ? -6.008 -1.773 6.681 1.00 83.00 223 LYS A N 1
ATOM 1762 C CA . LYS A 1 223 ? -4.707 -1.545 7.320 1.00 83.00 223 LYS A CA 1
ATOM 1763 C C . LYS A 1 223 ? -4.789 -1.567 8.843 1.00 83.00 223 LYS A C 1
ATOM 1765 O O . LYS A 1 223 ? -3.891 -2.079 9.515 1.00 83.00 223 LYS A O 1
ATOM 1770 N N . TRP A 1 224 ? -5.837 -0.976 9.410 1.00 85.12 224 TRP A N 1
ATOM 1771 C CA . TRP A 1 224 ? -6.024 -0.977 10.854 1.00 85.12 224 TRP A CA 1
ATOM 1772 C C . TRP A 1 224 ? -6.270 -2.398 11.373 1.00 85.12 224 TRP A C 1
ATOM 1774 O O . TRP A 1 224 ? -5.619 -2.807 12.341 1.00 85.12 224 TRP A O 1
ATOM 1784 N N . ALA A 1 225 ? -7.118 -3.168 10.683 1.00 81.19 225 ALA A N 1
ATOM 1785 C CA . ALA A 1 225 ? -7.451 -4.548 11.020 1.00 81.19 225 ALA A CA 1
ATOM 1786 C C . ALA A 1 225 ? -6.232 -5.488 11.005 1.00 81.19 225 ALA A C 1
ATOM 1788 O O . ALA A 1 225 ? -6.125 -6.333 11.890 1.00 81.19 225 ALA A O 1
ATOM 1789 N N . GLU A 1 226 ? -5.265 -5.300 10.095 1.00 77.56 226 GLU A N 1
ATOM 1790 C CA . GLU A 1 226 ? -4.012 -6.086 10.056 1.00 77.56 226 GLU A CA 1
ATOM 1791 C C . GLU A 1 226 ? -3.214 -6.046 11.371 1.00 77.56 226 GLU A C 1
ATOM 1793 O O . GLU A 1 226 ? -2.458 -6.967 11.686 1.00 77.56 226 GLU A O 1
ATOM 1798 N N . SER A 1 227 ? -3.334 -4.950 12.122 1.00 70.69 227 SER A N 1
ATOM 1799 C CA . SER A 1 227 ? -2.565 -4.709 13.347 1.00 70.69 227 SER A CA 1
ATOM 1800 C C . SER A 1 227 ? -3.395 -4.784 14.628 1.00 70.69 227 SER A C 1
ATOM 1802 O O . SER A 1 227 ? -2.833 -4.713 15.728 1.00 70.69 227 SER A O 1
ATOM 1804 N N . TYR A 1 228 ? -4.719 -4.895 14.501 1.00 73.12 228 TYR A N 1
ATOM 1805 C CA . TYR A 1 228 ? -5.633 -4.877 15.630 1.00 73.12 228 TYR A CA 1
ATOM 1806 C C . TYR A 1 228 ? -5.728 -6.263 16.273 1.00 73.12 228 TYR A C 1
ATOM 1808 O O . TYR A 1 228 ? -6.299 -7.197 15.721 1.00 73.12 228 TYR A O 1
ATOM 1816 N N . GLU A 1 229 ? -5.181 -6.393 17.480 1.00 75.94 229 GLU A N 1
ATOM 1817 C CA . GLU A 1 229 ? -5.259 -7.621 18.271 1.00 75.94 229 GLU A CA 1
ATOM 1818 C C . GLU A 1 229 ? -6.326 -7.462 19.364 1.00 75.94 229 GLU A C 1
ATOM 1820 O O . GLU A 1 229 ? -6.009 -7.051 20.480 1.00 75.94 229 GLU A O 1
ATOM 1825 N N . ILE A 1 230 ? -7.590 -7.780 19.061 1.00 76.56 230 ILE A N 1
ATOM 1826 C CA . ILE A 1 230 ? -8.738 -7.510 19.953 1.00 76.56 230 ILE A CA 1
ATOM 1827 C C . ILE A 1 230 ? -8.570 -8.071 21.377 1.00 76.56 230 ILE A C 1
ATOM 1829 O O . ILE A 1 230 ? -8.881 -7.381 22.340 1.00 76.56 230 ILE A O 1
ATOM 1833 N N . PHE A 1 231 ? -8.007 -9.272 21.530 1.00 78.69 231 PHE A N 1
ATOM 1834 C CA . PHE A 1 231 ? -7.835 -9.923 22.838 1.00 78.69 231 PHE A CA 1
ATOM 1835 C C . PHE A 1 231 ? -6.502 -9.613 23.532 1.00 78.69 231 PHE A C 1
ATOM 1837 O O . PHE A 1 231 ? -6.324 -9.951 24.695 1.00 78.69 231 PHE A O 1
ATOM 1844 N N . ARG A 1 232 ? -5.536 -9.003 22.832 1.00 76.06 232 ARG A N 1
ATOM 1845 C CA . ARG A 1 232 ? -4.254 -8.586 23.439 1.00 76.06 232 ARG A CA 1
ATOM 1846 C C . ARG A 1 232 ? -4.212 -7.096 23.746 1.00 76.06 232 ARG A C 1
ATOM 1848 O O . ARG A 1 232 ? -3.466 -6.673 24.620 1.00 76.06 232 ARG A O 1
ATOM 1855 N N . GLY A 1 233 ? -4.956 -6.301 22.983 1.00 70.81 233 GLY A N 1
ATOM 1856 C CA . GLY A 1 233 ? -5.006 -4.850 23.111 1.00 70.81 233 GLY A CA 1
ATOM 1857 C C . GLY A 1 233 ? -6.024 -4.340 24.128 1.00 70.81 233 GLY A C 1
ATOM 1858 O O . GLY A 1 233 ? -6.003 -3.148 24.413 1.00 70.81 233 GLY A O 1
ATOM 1859 N N . ASN A 1 234 ? -6.890 -5.210 24.655 1.00 76.38 234 ASN A N 1
ATOM 1860 C CA . ASN A 1 234 ? -7.939 -4.869 25.615 1.00 76.38 234 ASN A CA 1
ATOM 1861 C C . ASN A 1 234 ? -7.874 -5.811 26.823 1.00 76.38 234 ASN A C 1
ATOM 1863 O O . ASN A 1 234 ? -7.381 -6.935 26.707 1.00 76.38 234 ASN A O 1
ATOM 1867 N N . ILE A 1 235 ? -8.402 -5.367 27.965 1.00 83.06 235 ILE A N 1
ATOM 1868 C CA . ILE A 1 235 ? -8.695 -6.267 29.083 1.00 83.06 235 ILE A CA 1
ATOM 1869 C C . ILE A 1 235 ? -9.858 -7.151 28.632 1.00 83.06 235 ILE A C 1
ATOM 1871 O O . ILE A 1 235 ? -10.912 -6.649 28.254 1.00 83.06 235 ILE A O 1
ATOM 1875 N N . SER A 1 236 ? -9.642 -8.463 28.604 1.00 87.62 236 SER A N 1
ATOM 1876 C CA . SER A 1 236 ? -10.627 -9.418 28.099 1.00 87.62 236 SER A CA 1
ATOM 1877 C C . SER A 1 236 ? -10.921 -10.496 29.129 1.00 87.62 236 SER A C 1
ATOM 1879 O O . SER A 1 236 ? -9.991 -11.105 29.661 1.00 87.62 236 SER A O 1
ATOM 1881 N N . SER A 1 237 ? -12.204 -10.788 29.311 1.00 89.06 237 SER A N 1
ATOM 1882 C CA . SER A 1 237 ? -12.698 -11.931 30.077 1.00 89.06 237 SER A CA 1
ATOM 1883 C C . SER A 1 237 ? -13.424 -12.891 29.141 1.00 89.06 237 SER A C 1
ATOM 1885 O O . SER A 1 237 ? -14.117 -12.460 28.220 1.00 89.06 237 SER A O 1
ATOM 1887 N N . TYR A 1 238 ? -13.253 -14.192 29.370 1.00 90.12 238 TYR A N 1
ATOM 1888 C CA . TYR A 1 238 ? -13.885 -15.237 28.568 1.00 90.12 238 TYR A CA 1
ATOM 1889 C C . TYR A 1 238 ? -15.043 -15.851 29.343 1.00 90.12 238 TYR A C 1
ATOM 1891 O O . TYR A 1 238 ? -14.907 -16.181 30.520 1.00 90.12 238 TYR A O 1
ATOM 1899 N N . PHE A 1 239 ? -16.164 -16.032 28.655 1.00 89.56 239 PHE A N 1
ATOM 1900 C CA . PHE A 1 239 ? -17.375 -16.629 29.201 1.00 89.56 239 PHE A CA 1
ATOM 1901 C C . PHE A 1 239 ? -17.883 -17.707 28.248 1.00 89.56 239 PHE A C 1
ATOM 1903 O O . PHE A 1 239 ? -17.631 -17.658 27.043 1.00 89.56 239 PHE A O 1
ATOM 1910 N N . VAL A 1 240 ? -18.618 -18.672 28.791 1.00 90.69 240 VAL A N 1
ATOM 1911 C CA . VAL A 1 240 ? -19.325 -19.692 28.013 1.00 90.69 240 VAL A CA 1
ATOM 1912 C C . VAL A 1 240 ? -20.810 -19.516 28.278 1.00 90.69 240 VAL A C 1
ATOM 1914 O O . VAL A 1 240 ? -21.221 -19.494 29.434 1.00 90.69 240 VAL A O 1
ATOM 1917 N N . SER A 1 241 ? -21.602 -19.398 27.212 1.00 90.06 241 SER A N 1
ATOM 1918 C CA . SER A 1 241 ? -23.060 -19.440 27.305 1.00 90.06 241 SER A CA 1
ATOM 1919 C C . SER A 1 241 ? -23.532 -20.887 27.144 1.00 90.06 241 SER A C 1
ATOM 1921 O O . SER A 1 241 ? -23.375 -21.435 26.047 1.00 90.06 241 SER A O 1
ATOM 1923 N N . PRO A 1 242 ? -24.095 -21.530 28.184 1.00 88.25 242 PRO A N 1
ATOM 1924 C CA . PRO A 1 242 ? -24.533 -22.926 28.104 1.00 88.25 242 PRO A CA 1
ATOM 1925 C C . PRO A 1 242 ? -25.621 -23.152 27.049 1.00 88.25 242 PRO A C 1
ATOM 1927 O O . PRO A 1 242 ? -25.640 -24.188 26.391 1.00 88.25 242 PRO A O 1
ATOM 1930 N N . SER A 1 243 ? -26.491 -22.158 26.861 1.00 91.31 243 SER A N 1
ATOM 1931 C CA . SER A 1 243 ? -27.621 -22.191 25.926 1.00 91.31 243 SER A CA 1
ATOM 1932 C C . SER A 1 243 ? -27.269 -21.632 24.542 1.00 91.31 243 SER A C 1
ATOM 1934 O O . SER A 1 243 ? -28.143 -21.444 23.698 1.00 91.31 243 SER A O 1
ATOM 1936 N N . GLY A 1 244 ? -25.985 -21.359 24.290 1.00 90.06 244 GLY A N 1
ATOM 1937 C CA . GLY A 1 244 ? -25.504 -20.812 23.027 1.00 90.06 244 GLY A CA 1
ATOM 1938 C C . GLY A 1 244 ? -25.550 -19.278 22.940 1.00 90.06 244 GLY A C 1
ATOM 1939 O O . GLY A 1 244 ? -25.915 -18.584 23.891 1.00 90.06 244 GLY A O 1
ATOM 1940 N N . PRO A 1 245 ? -25.113 -18.718 21.803 1.00 89.06 245 PRO A N 1
ATOM 1941 C CA . PRO A 1 245 ? -24.861 -17.284 21.659 1.00 89.06 245 PRO A CA 1
ATOM 1942 C C . PRO A 1 245 ? -26.130 -16.422 21.604 1.00 89.06 245 PRO A C 1
ATOM 1944 O O . PRO A 1 245 ? -26.083 -15.279 22.047 1.00 89.06 245 PRO A O 1
ATOM 1947 N N . GLU A 1 246 ? -27.255 -16.949 21.110 1.00 88.62 246 GLU A N 1
ATOM 1948 C CA . GLU A 1 246 ? -28.531 -16.212 21.057 1.00 88.62 246 GLU A CA 1
ATOM 1949 C C . GLU A 1 246 ? -29.057 -15.878 22.459 1.00 88.62 246 GLU A C 1
ATOM 1951 O O . GLU A 1 246 ? -29.483 -14.756 22.718 1.00 88.62 246 GLU A O 1
ATOM 1956 N N . ASP A 1 247 ? -28.953 -16.826 23.394 1.00 91.06 247 ASP A N 1
ATOM 1957 C CA . ASP A 1 247 ? -29.306 -16.606 24.800 1.00 91.06 247 ASP A CA 1
ATOM 1958 C C . ASP A 1 247 ? -28.439 -15.507 25.431 1.00 91.06 247 ASP A C 1
ATOM 1960 O O . ASP A 1 247 ? -28.946 -14.595 26.082 1.00 91.06 247 ASP A O 1
ATOM 1964 N N . ALA A 1 248 ? -27.134 -15.520 25.139 1.00 91.75 248 ALA A N 1
ATOM 1965 C CA . ALA A 1 248 ? -26.224 -14.477 25.597 1.00 91.75 248 ALA A CA 1
ATOM 1966 C C . ALA A 1 248 ? -26.578 -13.102 25.010 1.00 91.75 248 ALA A C 1
ATOM 1968 O O . ALA A 1 248 ? -26.569 -12.115 25.739 1.00 91.75 248 ALA A O 1
ATOM 1969 N N . ILE A 1 249 ? -26.922 -13.014 23.721 1.00 90.12 249 ILE A N 1
ATOM 1970 C CA . ILE A 1 249 ? -27.353 -11.754 23.093 1.00 90.12 249 ILE A CA 1
ATOM 1971 C C . ILE A 1 249 ? -28.642 -11.236 23.743 1.00 90.12 249 ILE A C 1
ATOM 1973 O O . ILE A 1 249 ? -28.722 -10.046 24.056 1.00 90.12 249 ILE A O 1
ATOM 1977 N N . ASN A 1 250 ? -29.618 -12.111 23.996 1.00 90.19 250 ASN A N 1
ATOM 1978 C CA . ASN A 1 250 ? -30.858 -11.743 24.680 1.00 90.19 250 ASN A CA 1
ATOM 1979 C C . ASN A 1 250 ? -30.580 -11.227 26.097 1.00 90.19 250 ASN A C 1
ATOM 1981 O O . ASN A 1 250 ? -31.088 -10.168 26.474 1.00 90.19 250 ASN A O 1
ATOM 1985 N N . LEU A 1 251 ? -29.711 -11.904 26.850 1.00 89.69 251 LEU A N 1
ATOM 1986 C CA . LEU A 1 251 ? -29.301 -11.456 28.178 1.00 89.69 251 LEU A CA 1
ATOM 1987 C C . LEU A 1 251 ? -28.628 -10.078 28.122 1.00 89.69 251 LEU A C 1
ATOM 1989 O O . LEU A 1 251 ? -29.010 -9.184 28.875 1.00 89.69 251 LEU A O 1
ATOM 1993 N N . LEU A 1 252 ? -27.688 -9.875 27.192 1.00 89.06 252 LEU A N 1
ATOM 1994 C CA . LEU A 1 252 ? -27.027 -8.583 26.989 1.00 89.06 252 LEU A CA 1
ATOM 1995 C C . LEU A 1 252 ? -28.028 -7.476 26.633 1.00 89.06 252 LEU A C 1
ATOM 1997 O O . LEU A 1 252 ? -27.894 -6.359 27.119 1.00 89.06 252 LEU A O 1
ATOM 2001 N N . SER A 1 253 ? -29.052 -7.784 25.833 1.00 87.44 253 SER A N 1
ATOM 2002 C CA . SER A 1 253 ? -30.101 -6.823 25.467 1.00 87.44 253 SER A CA 1
ATOM 2003 C C . SER A 1 253 ? -31.029 -6.445 26.627 1.00 87.44 253 SER A C 1
ATOM 2005 O O . SER A 1 253 ? -31.680 -5.406 26.573 1.00 87.44 253 SER A O 1
ATOM 2007 N N . SER A 1 254 ? -31.080 -7.276 27.672 1.00 89.44 254 SER A N 1
ATOM 2008 C CA . SER A 1 254 ? -31.882 -7.041 28.878 1.00 89.44 254 SER A CA 1
ATOM 2009 C C . SER A 1 254 ? -31.141 -6.255 29.964 1.00 89.44 254 SER A C 1
ATOM 2011 O O . SER A 1 254 ? -31.732 -5.922 30.993 1.00 89.44 254 SER A O 1
ATOM 2013 N N . LEU A 1 255 ? -29.851 -5.964 29.757 1.00 87.19 255 LEU A N 1
ATOM 2014 C CA . LEU A 1 255 ? -29.066 -5.176 30.699 1.00 87.19 255 LEU A CA 1
ATOM 2015 C C . LEU A 1 255 ? -29.617 -3.742 30.808 1.00 87.19 255 LEU A C 1
ATOM 2017 O O . LEU A 1 255 ? -30.104 -3.188 29.819 1.00 87.19 255 LEU A O 1
ATOM 2021 N N . PRO A 1 256 ? -29.523 -3.114 31.996 1.00 85.56 256 PRO A N 1
ATOM 2022 C CA . PRO A 1 256 ? -29.865 -1.706 32.161 1.00 85.56 256 PRO A CA 1
ATOM 2023 C C . PRO A 1 256 ? -29.082 -0.824 31.183 1.00 85.56 256 PRO A C 1
ATOM 2025 O O . PRO A 1 256 ? -27.925 -1.115 30.886 1.00 85.56 256 PRO A O 1
ATOM 2028 N N . ALA A 1 257 ? -29.682 0.284 30.736 1.00 79.44 257 ALA A N 1
ATOM 2029 C CA . ALA A 1 257 ? -29.068 1.200 29.766 1.00 79.44 257 ALA A CA 1
ATOM 2030 C C . ALA A 1 257 ? -27.714 1.776 30.224 1.00 79.44 257 ALA A C 1
ATOM 2032 O O . ALA A 1 257 ? -26.886 2.132 29.387 1.00 79.44 257 ALA A O 1
ATOM 2033 N N . ASP A 1 258 ? -27.482 1.823 31.537 1.00 80.94 258 ASP A N 1
ATOM 2034 C CA . ASP A 1 258 ? -26.227 2.280 32.139 1.00 80.94 258 ASP A CA 1
ATOM 2035 C C . ASP A 1 258 ? -25.066 1.295 31.897 1.00 80.94 258 ASP A C 1
ATOM 2037 O O . ASP A 1 258 ? -23.902 1.684 31.941 1.00 80.94 258 ASP A O 1
ATOM 2041 N N . ASN A 1 259 ? -25.367 0.033 31.568 1.00 81.12 259 ASN A N 1
ATOM 2042 C CA . ASN A 1 259 ? -24.391 -0.975 31.168 1.00 81.12 259 ASN A CA 1
ATOM 2043 C C . ASN A 1 259 ? -24.301 -1.018 29.639 1.00 81.12 259 ASN A C 1
ATOM 2045 O O . ASN A 1 259 ? -24.828 -1.927 28.992 1.00 81.12 259 ASN A O 1
ATOM 2049 N N . LEU A 1 260 ? -23.628 -0.027 29.048 1.00 81.19 260 LEU A N 1
ATOM 2050 C CA . LEU A 1 260 ? -23.441 0.020 27.600 1.00 81.19 260 LEU A CA 1
ATOM 2051 C C . LEU A 1 260 ? -22.572 -1.152 27.133 1.00 81.19 260 LEU A C 1
ATOM 2053 O O . LEU A 1 260 ? -21.359 -1.194 27.357 1.00 81.19 260 LEU A O 1
ATOM 2057 N N . VAL A 1 261 ? -23.214 -2.090 26.437 1.00 89.38 261 VAL A N 1
ATOM 2058 C CA . VAL A 1 261 ? -22.562 -3.223 25.785 1.00 89.38 261 VAL A CA 1
ATOM 2059 C C . VAL A 1 261 ? -22.706 -3.105 24.271 1.00 89.38 261 VAL A C 1
ATOM 2061 O O . VAL A 1 261 ? -23.802 -2.925 23.742 1.00 89.38 261 VAL A O 1
ATOM 2064 N N . ALA A 1 262 ? -21.592 -3.243 23.556 1.00 89.75 262 ALA A N 1
ATOM 2065 C CA . ALA A 1 262 ? -21.545 -3.213 22.100 1.00 89.75 262 ALA A CA 1
ATOM 2066 C C . ALA A 1 262 ? -21.032 -4.548 21.549 1.00 89.75 262 ALA A C 1
ATOM 2068 O O . ALA A 1 262 ? -19.845 -4.863 21.657 1.00 89.75 262 ALA A O 1
ATOM 2069 N N . VAL A 1 263 ? -21.923 -5.323 20.925 1.00 90.69 263 VAL A N 1
ATOM 2070 C CA . VAL A 1 263 ? -21.558 -6.563 20.223 1.00 90.69 263 VAL A CA 1
ATOM 2071 C C . VAL A 1 263 ? -20.758 -6.231 18.960 1.00 90.69 263 VAL A C 1
ATOM 2073 O O . VAL A 1 263 ? -21.108 -5.326 18.204 1.00 90.69 263 VAL A O 1
ATOM 2076 N N . THR A 1 264 ? -19.684 -6.979 18.718 1.00 88.06 264 THR A N 1
ATOM 2077 C CA . THR A 1 264 ? -18.769 -6.803 17.586 1.00 88.06 264 THR A CA 1
ATOM 2078 C C . THR A 1 264 ? -18.412 -8.146 16.933 1.00 88.06 264 THR A C 1
ATOM 2080 O O . THR A 1 264 ? -18.916 -9.209 17.302 1.00 88.06 264 THR A O 1
ATOM 2083 N N . GLY A 1 265 ? -17.536 -8.108 15.930 1.00 86.06 265 GLY A N 1
ATOM 2084 C CA . GLY A 1 265 ? -17.042 -9.291 15.234 1.00 86.06 265 GLY A CA 1
ATOM 2085 C C . GLY A 1 265 ? -18.120 -9.974 14.393 1.00 86.06 265 GLY A C 1
ATOM 2086 O O . GLY A 1 265 ? -19.008 -9.324 13.843 1.00 86.06 265 GLY A O 1
ATOM 2087 N N . SER A 1 266 ? -18.025 -11.299 14.274 1.00 87.31 266 SER A N 1
ATOM 2088 C CA . SER A 1 266 ? -18.869 -12.086 13.363 1.00 87.31 266 SER A CA 1
ATOM 2089 C C . SER A 1 266 ? -20.373 -11.973 13.658 1.00 87.31 266 SER A C 1
ATOM 2091 O O . SER A 1 266 ? -21.158 -11.847 12.721 1.00 87.31 266 SER A O 1
ATOM 2093 N N . PHE A 1 267 ? -20.775 -11.915 14.934 1.00 90.50 267 PHE A N 1
ATOM 2094 C CA . PHE A 1 267 ? -22.182 -11.752 15.334 1.00 90.50 267 PHE A CA 1
ATOM 2095 C C . PHE A 1 267 ? -22.769 -10.385 14.967 1.00 90.50 267 PHE A C 1
ATOM 2097 O O . PHE A 1 267 ? -23.949 -10.294 14.641 1.00 90.50 267 PHE A O 1
ATOM 2104 N N . ALA A 1 268 ? -21.961 -9.322 14.969 1.00 89.06 268 ALA A N 1
ATOM 2105 C CA . ALA A 1 268 ? -22.399 -8.020 14.468 1.00 89.06 268 ALA A CA 1
ATOM 2106 C C . ALA A 1 268 ? -22.398 -7.985 12.931 1.00 89.06 268 ALA A C 1
ATOM 2108 O O . ALA A 1 268 ? -23.356 -7.520 12.315 1.00 89.06 268 ALA A O 1
ATOM 2109 N N . ALA A 1 269 ? -21.341 -8.518 12.307 1.00 87.06 269 ALA A N 1
ATOM 2110 C CA . ALA A 1 269 ? -21.159 -8.498 10.859 1.00 87.06 269 ALA A CA 1
ATOM 2111 C C . ALA A 1 269 ? -22.275 -9.244 10.113 1.00 87.06 269 ALA A C 1
ATOM 2113 O O . ALA A 1 269 ? -22.768 -8.737 9.105 1.00 87.06 269 ALA A O 1
ATOM 2114 N N . VAL A 1 270 ? -22.728 -10.395 10.628 1.00 89.25 270 VAL A N 1
ATOM 2115 C CA . VAL A 1 270 ? -23.761 -11.221 9.978 1.00 89.25 270 VAL A CA 1
ATOM 2116 C C . VAL A 1 270 ? -25.102 -10.490 9.828 1.00 89.25 270 VAL A C 1
ATOM 2118 O O . VAL A 1 270 ? -25.855 -10.786 8.904 1.00 89.25 270 VAL A O 1
ATOM 2121 N N . ARG A 1 271 ? -25.388 -9.498 10.688 1.00 86.50 271 ARG A N 1
ATOM 2122 C CA . ARG A 1 271 ? -26.609 -8.677 10.607 1.00 86.50 271 ARG A CA 1
ATOM 2123 C C . ARG A 1 271 ? -26.601 -7.696 9.435 1.00 86.50 271 ARG A C 1
ATOM 2125 O O . ARG A 1 271 ? -27.659 -7.206 9.057 1.00 86.50 271 ARG A O 1
ATOM 2132 N N . ILE A 1 272 ? -25.422 -7.388 8.897 1.00 86.56 272 ILE A N 1
ATOM 2133 C CA . ILE A 1 272 ? -25.230 -6.443 7.789 1.00 86.56 272 ILE A CA 1
ATOM 2134 C C . ILE A 1 272 ? -24.907 -7.206 6.500 1.00 86.56 272 ILE A C 1
ATOM 2136 O O . ILE A 1 272 ? -25.493 -6.935 5.457 1.00 86.56 272 ILE A O 1
ATOM 2140 N N . ALA A 1 273 ? -23.974 -8.157 6.574 1.00 84.31 273 ALA A N 1
ATOM 2141 C CA . ALA A 1 273 ? -23.486 -8.939 5.446 1.00 84.31 273 ALA A CA 1
ATOM 2142 C C . ALA A 1 273 ? -23.256 -10.400 5.886 1.00 84.31 273 ALA A C 1
ATOM 2144 O O . ALA 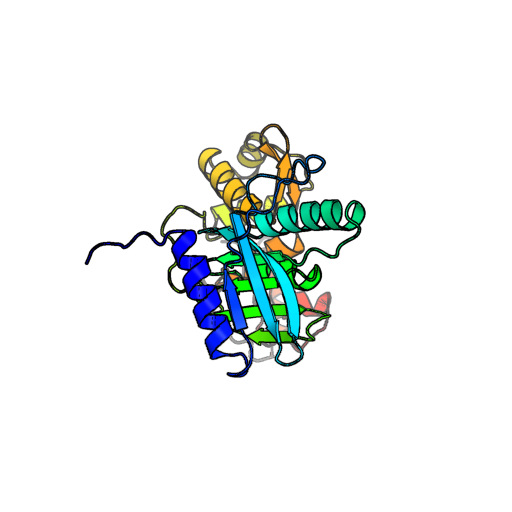A 1 273 ? -22.192 -10.725 6.423 1.00 84.31 273 ALA A O 1
ATOM 2145 N N . PRO A 1 274 ? -24.238 -11.297 5.694 1.00 81.69 274 PRO A N 1
ATOM 2146 C CA . PRO A 1 274 ? -24.109 -12.699 6.073 1.00 81.69 274 PRO A CA 1
ATOM 2147 C C . PRO A 1 274 ? -23.177 -13.439 5.100 1.00 81.69 274 PRO A C 1
ATOM 2149 O O . PRO A 1 274 ? -23.589 -13.840 4.015 1.00 81.69 274 PRO A O 1
ATOM 2152 N N . VAL A 1 275 ? -21.905 -13.602 5.483 1.00 76.75 275 VAL A N 1
ATOM 2153 C CA . VAL A 1 275 ? -20.880 -14.297 4.670 1.00 76.75 275 VAL A CA 1
ATOM 2154 C C . VAL A 1 275 ? -20.564 -15.700 5.205 1.00 76.75 275 VAL A C 1
ATOM 2156 O O . VAL A 1 275 ? -20.303 -16.613 4.429 1.00 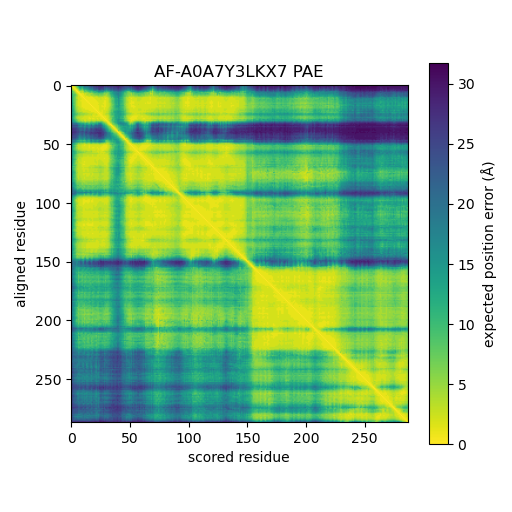76.75 275 VAL A O 1
ATOM 2159 N N . ALA A 1 276 ? -20.593 -15.889 6.527 1.00 81.62 276 ALA A N 1
ATOM 2160 C CA . ALA A 1 276 ? -20.332 -17.164 7.194 1.00 81.62 276 ALA A CA 1
ATOM 2161 C C . ALA A 1 276 ? -21.049 -17.224 8.551 1.00 81.62 276 ALA A C 1
ATOM 2163 O O . ALA A 1 276 ? -21.378 -16.185 9.129 1.00 81.62 276 ALA A O 1
ATOM 2164 N N . ALA A 1 277 ? -21.263 -18.438 9.068 1.00 82.62 277 ALA A N 1
ATOM 2165 C CA . ALA A 1 277 ? -21.826 -18.628 10.400 1.00 82.62 277 ALA A CA 1
ATOM 2166 C C . ALA A 1 277 ? -20.861 -18.086 11.477 1.00 82.62 277 ALA A C 1
ATOM 2168 O O . ALA A 1 277 ? -19.662 -18.384 11.427 1.00 82.62 277 ALA A O 1
ATOM 2169 N N . PRO A 1 278 ? -21.348 -17.286 12.440 1.00 83.88 278 PRO A N 1
ATOM 2170 C CA . PRO A 1 278 ? -20.501 -16.695 13.464 1.00 83.88 278 PRO A CA 1
ATOM 2171 C C . PRO A 1 278 ? -20.052 -17.746 14.490 1.00 83.88 278 PRO A C 1
ATOM 2173 O O . PRO A 1 278 ? -20.825 -18.614 14.889 1.00 83.88 278 PRO A O 1
ATOM 2176 N N . THR A 1 279 ? -18.791 -17.674 14.923 1.00 83.50 279 THR A N 1
ATOM 2177 C CA . THR A 1 279 ? -18.167 -18.701 15.785 1.00 83.50 279 THR A CA 1
ATOM 2178 C C . THR A 1 279 ? -17.884 -18.231 17.208 1.00 83.50 279 THR A C 1
ATOM 2180 O O . THR A 1 279 ? -17.762 -19.053 18.111 1.00 83.50 279 THR A O 1
ATOM 2183 N N . MET A 1 280 ? -17.773 -16.920 17.429 1.00 87.56 280 MET A N 1
ATOM 2184 C CA . MET A 1 280 ? -17.456 -16.342 18.734 1.00 87.56 280 MET A CA 1
ATOM 2185 C C . MET A 1 280 ? -18.173 -15.009 18.912 1.00 87.56 280 MET A C 1
ATOM 2187 O O . MET A 1 280 ? -17.973 -14.083 18.120 1.00 87.56 280 MET A O 1
ATOM 2191 N N . LEU A 1 281 ? -19.002 -14.927 19.955 1.00 91.19 281 LEU A N 1
ATOM 2192 C CA . LEU A 1 281 ? -19.641 -13.688 20.379 1.00 91.19 281 LEU A CA 1
ATOM 2193 C C . LEU A 1 281 ? -18.611 -12.840 21.120 1.00 91.19 281 LEU A C 1
ATOM 2195 O O . LEU A 1 281 ? -18.034 -13.280 22.111 1.00 91.19 281 LEU A O 1
ATOM 2199 N N . VAL A 1 282 ? -18.382 -11.627 20.626 1.00 91.88 282 VAL A N 1
ATOM 2200 C CA . VAL A 1 282 ? -17.489 -10.653 21.254 1.00 91.88 282 VAL A CA 1
ATOM 2201 C C . VAL A 1 282 ? -18.295 -9.400 21.530 1.00 91.88 282 VAL A C 1
ATOM 2203 O O . VAL A 1 282 ? -19.020 -8.928 20.655 1.00 91.88 282 VAL A O 1
ATOM 2206 N N . ALA A 1 283 ? -18.159 -8.851 22.730 1.00 91.12 283 ALA A N 1
ATOM 2207 C CA . ALA A 1 283 ? -18.799 -7.606 23.106 1.00 91.12 283 ALA A CA 1
ATOM 2208 C C . ALA A 1 283 ? -17.826 -6.729 23.897 1.00 91.12 283 ALA A C 1
ATOM 2210 O O . ALA A 1 283 ? -17.060 -7.234 24.717 1.00 91.12 283 ALA A O 1
ATOM 2211 N N . TYR A 1 284 ? -17.852 -5.426 23.634 1.00 89.31 284 TYR A N 1
ATOM 2212 C CA . TYR A 1 284 ? -17.223 -4.429 24.494 1.00 89.31 284 TYR A CA 1
ATOM 2213 C C . TYR A 1 284 ? -18.215 -4.015 25.571 1.00 89.31 284 TYR A C 1
ATOM 2215 O O . TYR A 1 284 ? -19.380 -3.785 25.257 1.00 89.31 284 TYR A O 1
ATOM 2223 N N . CYS A 1 285 ? -17.750 -3.884 26.806 1.00 86.75 285 CYS A N 1
ATOM 2224 C CA . CYS A 1 285 ? -18.472 -3.219 27.883 1.00 86.75 285 CYS A CA 1
ATOM 2225 C C . CYS A 1 285 ? -17.755 -1.913 28.230 1.00 86.75 285 CYS A C 1
ATOM 2227 O O . CYS A 1 285 ? -16.550 -1.783 28.003 1.00 86.75 285 CYS A O 1
ATOM 2229 N N . GLN A 1 286 ? -18.503 -0.942 28.741 1.00 77.31 286 GLN A N 1
ATOM 2230 C CA . GLN A 1 286 ? -17.914 0.250 29.337 1.00 77.31 286 GLN A CA 1
ATOM 2231 C C . GLN A 1 286 ? -17.178 -0.130 30.633 1.00 77.31 286 GLN A C 1
ATOM 2233 O O . GLN A 1 286 ? -17.664 -0.988 31.371 1.00 77.31 286 GLN A O 1
ATOM 2238 N N . ASP A 1 287 ? -16.005 0.471 30.855 1.00 61.44 287 ASP A N 1
ATOM 2239 C CA . ASP A 1 287 ? -15.267 0.369 32.124 1.00 61.44 287 ASP A CA 1
ATOM 2240 C C . ASP A 1 287 ? -16.006 1.097 33.259 1.00 61.44 287 ASP A C 1
ATOM 2242 O O . ASP A 1 287 ? -16.590 2.175 32.981 1.00 61.44 287 ASP A O 1
#

Mean predicted aligned error: 10.41 Å

Radius of gyration: 24.86 Å; Cα contacts (8 Å, |Δi|>4): 384; chains: 1; bounding box: 62×46×65 Å

Nearest PDB structures (foldseek):
  6ix3-assembly1_B-2  TM=7.088E-01  e=4.794E-02  Aspergillus flavus NRRL3357
  6ix7-assembly1_A  TM=7.052E-01  e=5.718E-02  Aspergillus flavus NRRL3357
  1mkm-assembly1_B  TM=7.565E-01  e=2.207E-01  Thermotoga maritima
  7kfo-assembly1_A-2  TM=5.265E-01  e=2.997E-02  Variovorax paradoxus
  6za7-assembly1_A  TM=7.262E-01  e=5.023E-01  Agrobacterium fabrum str. C58

Solvent-accessible surface area (backbone atoms only — not comparable to full-atom values): 17010 Å² total; per-residue (Å²): 132,83,83,78,75,84,48,64,71,55,54,53,56,51,49,40,55,52,49,54,75,74,47,61,89,73,43,49,61,43,75,53,82,69,70,79,69,70,59,94,84,58,90,67,70,92,60,64,75,48,37,40,32,43,30,42,77,88,69,41,53,36,71,30,39,25,40,61,34,90,71,62,42,34,37,53,44,54,55,48,51,58,47,51,52,58,48,52,75,74,41,96,60,85,74,46,47,34,38,38,30,58,53,64,49,66,70,33,49,52,55,29,54,77,69,73,42,24,34,41,28,74,44,49,37,32,35,45,76,42,84,60,45,77,40,80,48,77,43,83,41,57,86,58,72,91,76,71,76,89,77,80,63,50,67,69,54,60,74,69,40,49,50,50,53,48,48,57,65,75,44,82,61,73,49,39,56,68,58,52,22,69,76,64,73,46,60,50,74,58,51,49,46,36,50,57,34,34,33,43,57,54,29,33,40,67,46,97,89,63,25,37,58,42,62,39,52,69,59,44,50,54,58,36,54,78,62,58,48,75,74,78,78,43,96,73,84,89,85,83,57,93,81,37,67,68,53,49,53,53,53,63,71,68,49,58,83,89,62,52,67,48,70,34,64,46,61,44,43,40,78,79,57,74,82,65,86,62,88,58,87,43,66,49,66,70,133

pLDDT: mean 84.2, std 14.83, range [31.34, 97.81]

Foldseek 3Di:
DDPPPDDLVNLVVVVQVVVCVPDDVLKDKDWDPPPPPPPVPDPPPPQLPTWMKIADNVRKIDIAGERGDQDAALLNLVVVLVSLVVVPVPDPDNHAYEYTYQDDAPSSVVSCVVSVHWYDHVQFATFDQDPIVGDTDGTDGDNDRPDDDPDQLPQCDDDLSVLLLVCPQVDADFDALVVSCVVSVDDSVSSLSNLVNCVRNVQFPADDVGTTHGGVNVVSVVSNVVHDDPPVRDPDDDDDDPVDDVVVVVVVVPDPPVWDKAWDDPVVVCVPPNPDDDDDIDIDTDD

Secondary structure (DSSP, 8-state):
-------HHHHHHHHHHHHHTTS-TT-EEEE--S-----TT----TT--EEEEEE-TTS-EEEEEEEE-S---HHHHHHHHHHHHHHHTT-SS--EEEEEES---HHHHHHHHHTT-EEEETTS-EEEEETTTTEEEEE---SS-SS---S----S-HHHHHHHHHHHHHSPSPB-HHHHHHHH---HHHHHHHHHHHHHTTSEEE-TTS-EEEE-HHHHHHHHHHH--TTTSS-------TT-HHHHHHHHHTS-TTS-EEEETHHHHTTT---S-----EEEE--